Protein AF-A0A7J6GZP6-F1 (afdb_monomer_lite)

Radius of gyration: 26.41 Å; chains: 1; bounding box: 52×80×72 Å

Structure (mmCIF, N/CA/C/O backbone):
data_AF-A0A7J6GZP6-F1
#
_entry.id   AF-A0A7J6GZP6-F1
#
loop_
_atom_site.group_PDB
_atom_site.id
_atom_site.type_symbol
_atom_site.label_atom_id
_atom_site.label_alt_id
_atom_site.label_comp_id
_atom_site.label_asym_id
_atom_site.label_entity_id
_atom_site.label_seq_id
_atom_site.pdbx_PDB_ins_code
_atom_site.Cartn_x
_atom_site.Cartn_y
_atom_site.Cartn_z
_atom_site.occupancy
_atom_site.B_iso_or_equiv
_atom_site.auth_seq_id
_atom_site.auth_comp_id
_atom_site.auth_asym_id
_atom_site.auth_atom_id
_atom_site.pdbx_PDB_model_num
ATOM 1 N N . MET A 1 1 ? -30.268 19.477 44.919 1.00 34.97 1 MET A N 1
ATOM 2 C CA . MET A 1 1 ? -30.235 18.374 43.936 1.00 34.97 1 MET A CA 1
ATOM 3 C C . MET A 1 1 ? -28.908 18.451 43.197 1.00 34.97 1 MET A C 1
ATOM 5 O O . MET A 1 1 ? -28.666 19.443 42.525 1.00 34.97 1 MET A O 1
ATOM 9 N N . ARG A 1 2 ? -27.995 17.502 43.440 1.00 25.22 2 ARG A N 1
ATOM 10 C CA . ARG A 1 2 ? -26.663 17.440 42.814 1.00 25.22 2 ARG A CA 1
ATOM 11 C C . ARG A 1 2 ? -26.676 16.296 41.802 1.00 25.22 2 ARG A C 1
ATOM 13 O O . ARG A 1 2 ? -27.036 15.183 42.170 1.00 25.22 2 ARG A O 1
ATOM 20 N N . HIS A 1 3 ? -26.316 16.589 40.556 1.00 24.92 3 HIS A N 1
ATOM 21 C CA . HIS A 1 3 ? -26.133 15.587 39.508 1.00 24.92 3 HIS A CA 1
ATOM 22 C C . HIS A 1 3 ? -25.000 14.614 39.880 1.00 24.92 3 HIS A C 1
ATOM 24 O O . HIS A 1 3 ? -23.958 15.073 40.362 1.00 24.92 3 HIS A O 1
ATOM 30 N N . PRO A 1 4 ? -25.159 13.299 39.653 1.00 27.83 4 PRO A N 1
ATOM 31 C CA . PRO A 1 4 ? -24.068 12.355 39.816 1.00 27.83 4 PRO A CA 1
ATOM 32 C C . PRO A 1 4 ? -23.081 12.517 38.654 1.00 27.83 4 PRO A C 1
ATOM 34 O O . PRO A 1 4 ? -23.456 12.462 37.484 1.00 27.83 4 PRO A O 1
ATOM 37 N N . ARG A 1 5 ? -21.808 12.748 38.993 1.00 26.34 5 ARG A N 1
ATOM 38 C CA . ARG A 1 5 ? -20.691 12.674 38.048 1.00 26.34 5 ARG A CA 1
ATOM 39 C C . ARG A 1 5 ? -20.465 11.203 37.716 1.00 26.34 5 ARG A C 1
ATOM 41 O O . ARG A 1 5 ? -20.157 10.419 38.610 1.00 26.34 5 ARG A O 1
ATOM 48 N N . PHE A 1 6 ? -20.617 10.842 36.447 1.00 27.83 6 PHE A N 1
ATOM 49 C CA . PHE A 1 6 ? -20.123 9.571 35.937 1.00 27.83 6 PHE A CA 1
ATOM 50 C C . PHE A 1 6 ? -18.595 9.587 36.021 1.00 27.83 6 PHE A C 1
ATOM 52 O O . PHE A 1 6 ? -17.935 10.390 35.365 1.00 27.83 6 PHE A O 1
ATOM 59 N N . HIS A 1 7 ? -18.044 8.725 36.869 1.00 26.20 7 HIS A N 1
ATOM 60 C CA . HIS A 1 7 ? -16.641 8.348 36.804 1.00 26.20 7 HIS A CA 1
ATOM 61 C C . HIS A 1 7 ? -16.493 7.323 35.673 1.00 26.20 7 HIS A C 1
ATOM 63 O O . HIS A 1 7 ? -17.155 6.284 35.739 1.00 26.20 7 HIS A O 1
ATOM 69 N N . PRO A 1 8 ? -15.657 7.559 34.649 1.00 30.44 8 PRO A N 1
ATOM 70 C CA . PRO A 1 8 ? -15.225 6.468 33.795 1.00 30.44 8 PRO A CA 1
ATOM 71 C C . PRO A 1 8 ? -14.365 5.529 34.644 1.00 30.44 8 PRO A C 1
ATOM 73 O O . PRO A 1 8 ? -13.428 5.962 35.317 1.00 30.44 8 PRO A O 1
ATOM 76 N N . CYS A 1 9 ? -14.735 4.250 34.659 1.00 26.19 9 CYS A N 1
ATOM 77 C CA . CYS A 1 9 ? -13.945 3.192 35.268 1.00 26.19 9 CYS A CA 1
ATOM 78 C C . CYS A 1 9 ? -12.653 3.057 34.455 1.00 26.19 9 CYS A C 1
ATOM 80 O O . CYS A 1 9 ? -12.624 2.448 33.391 1.00 26.19 9 CYS A O 1
ATOM 82 N N . SER A 1 10 ? -11.606 3.722 34.931 1.00 31.62 10 SER A N 1
ATOM 83 C CA . SER A 1 10 ? -10.245 3.598 34.440 1.00 31.62 10 SER A CA 1
ATOM 84 C C . SER A 1 10 ? -9.672 2.269 34.928 1.00 31.62 10 SER A C 1
ATOM 86 O O . SER A 1 10 ? -9.214 2.169 36.068 1.00 31.62 10 SER A O 1
ATOM 88 N N . THR A 1 11 ? -9.683 1.248 34.080 1.00 31.70 11 THR A N 1
ATOM 89 C CA . THR A 1 11 ? -8.735 0.142 34.212 1.00 31.70 11 THR A CA 1
ATOM 90 C C . THR A 1 11 ? -7.406 0.590 33.617 1.00 31.70 11 THR A C 1
ATOM 92 O O . THR A 1 11 ? -7.346 1.025 32.471 1.00 31.70 11 THR A O 1
ATOM 95 N N . ALA A 1 12 ? -6.387 0.563 34.475 1.00 28.73 12 ALA A N 1
ATOM 96 C CA . ALA A 1 12 ? -4.975 0.850 34.256 1.00 28.73 12 ALA A CA 1
ATOM 97 C C . ALA A 1 12 ? -4.509 0.851 32.787 1.00 28.73 12 ALA A C 1
ATOM 99 O O . ALA A 1 12 ? -4.289 -0.201 32.197 1.00 28.73 12 ALA A O 1
ATOM 100 N N . ARG A 1 13 ? -4.268 2.050 32.244 1.00 35.16 13 ARG A N 1
ATOM 101 C CA . ARG A 1 13 ? -3.322 2.241 31.142 1.00 35.16 13 ARG A CA 1
ATOM 102 C C . ARG A 1 13 ? -1.918 2.106 31.727 1.00 35.16 13 ARG A C 1
ATOM 104 O O . ARG A 1 13 ? -1.385 3.054 32.305 1.00 35.16 13 ARG A O 1
ATOM 111 N N . SER A 1 14 ? -1.388 0.885 31.697 1.00 29.83 14 SER A N 1
ATOM 112 C CA . SER A 1 14 ? 0.045 0.625 31.831 1.00 29.83 14 SER A CA 1
ATOM 113 C C . SER A 1 14 ? 0.789 1.285 30.666 1.00 29.83 14 SER A C 1
ATOM 115 O O . SER A 1 14 ? 0.177 1.738 29.706 1.00 29.83 14 SER A O 1
ATOM 117 N N . GLN A 1 15 ? 2.110 1.380 30.767 1.00 31.94 15 GLN A N 1
ATOM 118 C CA . GLN A 1 15 ? 3.050 2.031 29.841 1.00 31.94 15 GLN A CA 1
ATOM 119 C C . GLN A 1 15 ? 3.040 1.536 28.363 1.00 31.94 15 GLN A C 1
ATOM 121 O O . GLN A 1 15 ? 3.993 1.805 27.639 1.00 31.94 15 GLN A O 1
ATOM 126 N N . ASP A 1 16 ? 1.977 0.874 27.898 1.00 33.84 16 ASP A N 1
ATOM 127 C CA . ASP A 1 16 ? 1.781 0.329 26.546 1.00 33.84 16 ASP A CA 1
ATOM 128 C C . ASP A 1 16 ? 1.220 1.342 25.520 1.00 33.84 16 ASP A C 1
ATOM 130 O O . ASP A 1 16 ? 1.340 1.117 24.318 1.00 33.84 16 ASP A O 1
ATOM 134 N N . ASP A 1 17 ? 0.706 2.504 25.954 1.00 41.03 17 ASP A N 1
ATOM 135 C CA . ASP A 1 17 ? 0.088 3.547 25.093 1.00 41.03 17 ASP A CA 1
ATOM 136 C C . ASP A 1 17 ? 1.059 4.186 24.052 1.00 41.03 17 ASP A C 1
ATOM 138 O O . ASP A 1 17 ? 0.651 5.035 23.256 1.00 41.03 17 ASP A O 1
ATOM 142 N N . GLN A 1 18 ? 2.356 3.837 24.041 1.00 42.53 18 GLN A N 1
ATOM 143 C CA . GLN A 1 18 ? 3.343 4.383 23.087 1.00 42.53 18 GLN A CA 1
ATOM 144 C C . GLN A 1 18 ? 3.519 3.560 21.798 1.00 42.53 18 GLN A C 1
ATOM 146 O O . GLN A 1 18 ? 4.022 4.107 20.814 1.00 42.53 18 GLN A O 1
ATOM 151 N N . HIS A 1 19 ? 3.073 2.300 21.764 1.00 45.81 19 HIS A N 1
ATOM 152 C CA . HIS A 1 19 ? 3.287 1.402 20.616 1.00 45.81 19 HIS A CA 1
ATOM 153 C C . HIS A 1 19 ? 2.126 1.392 19.602 1.00 45.81 19 HIS A C 1
ATOM 155 O O . HIS A 1 19 ? 2.262 0.841 18.514 1.00 45.81 19 HIS A O 1
ATOM 161 N N . GLU A 1 20 ? 1.009 2.070 19.882 1.00 54.50 20 GLU A N 1
ATOM 162 C CA . GLU A 1 20 ? -0.212 2.024 19.052 1.00 54.50 20 GLU A CA 1
ATOM 163 C C . GLU A 1 20 ? -0.180 2.887 17.769 1.00 54.50 20 GLU A C 1
ATOM 165 O O . GLU A 1 20 ? -1.219 3.190 17.188 1.00 54.50 20 GLU A O 1
ATOM 170 N N . ARG A 1 21 ? 0.994 3.318 17.291 1.00 80.56 21 ARG A N 1
ATOM 171 C CA . ARG A 1 21 ? 1.091 4.237 16.133 1.00 80.56 21 ARG A CA 1
ATOM 172 C C . ARG A 1 21 ? 1.843 3.681 14.938 1.00 80.56 21 ARG A C 1
ATOM 174 O O . ARG A 1 21 ? 1.775 4.275 13.865 1.00 80.56 21 ARG A O 1
ATOM 181 N N . CYS A 1 22 ? 2.522 2.553 15.102 1.00 91.75 22 CYS A N 1
ATOM 182 C CA . CYS A 1 22 ? 3.155 1.842 14.003 1.00 91.75 22 CYS A CA 1
ATOM 183 C C . CYS A 1 22 ? 2.180 0.795 13.459 1.00 91.75 22 CYS A C 1
ATOM 185 O O . CYS A 1 22 ? 1.683 -0.044 14.204 1.00 91.75 22 CYS A O 1
ATOM 187 N N . VAL A 1 23 ? 1.900 0.840 12.161 1.00 93.50 23 VAL A N 1
ATOM 188 C CA . VAL A 1 23 ? 0.956 -0.067 11.501 1.00 93.50 23 VAL A CA 1
ATOM 189 C C . VAL A 1 23 ? 1.713 -0.917 10.494 1.00 93.50 23 VAL A C 1
ATOM 191 O O . VAL A 1 23 ? 2.292 -0.383 9.546 1.00 93.50 23 VAL A O 1
ATOM 194 N N . ALA A 1 24 ? 1.702 -2.237 10.694 1.00 93.25 24 ALA A N 1
ATOM 195 C CA . ALA A 1 24 ? 2.263 -3.166 9.721 1.00 93.25 24 ALA A CA 1
ATOM 196 C C . ALA A 1 24 ? 1.542 -3.042 8.383 1.00 93.25 24 ALA A C 1
ATOM 198 O O . ALA A 1 24 ? 0.318 -3.121 8.306 1.00 93.25 24 ALA A O 1
ATOM 199 N N . LEU A 1 25 ? 2.317 -2.879 7.319 1.00 95.56 25 LEU A N 1
ATOM 200 C CA . LEU A 1 25 ? 1.812 -2.976 5.968 1.00 95.56 25 LEU A CA 1
ATOM 201 C C . LEU A 1 25 ? 1.527 -4.440 5.642 1.00 95.56 25 LEU A C 1
ATOM 203 O O . LEU A 1 25 ? 2.386 -5.304 5.839 1.00 95.56 25 LEU A O 1
ATOM 207 N N . ASN A 1 26 ? 0.384 -4.698 5.013 1.00 94.75 26 ASN A N 1
ATOM 208 C CA . ASN A 1 26 ? 0.068 -5.957 4.336 1.00 94.75 26 ASN A CA 1
ATOM 209 C C . ASN A 1 26 ? 0.867 -6.061 3.023 1.00 94.75 26 ASN A C 1
ATOM 211 O O . ASN A 1 26 ? 0.322 -6.213 1.928 1.00 94.75 26 ASN A O 1
ATOM 215 N N . HIS A 1 27 ? 2.189 -5.938 3.122 1.00 93.81 27 HIS A N 1
ATOM 216 C CA . HIS A 1 27 ? 3.108 -5.775 2.002 1.00 93.81 27 HIS A CA 1
ATOM 217 C C . HIS A 1 27 ? 3.088 -6.974 1.042 1.00 93.81 27 HIS A C 1
ATOM 219 O O . HIS A 1 27 ? 3.246 -6.778 -0.157 1.00 93.81 27 HIS A O 1
ATOM 225 N N . THR A 1 28 ? 2.790 -8.188 1.520 1.00 94.38 28 THR A N 1
ATOM 226 C CA . THR A 1 28 ? 2.589 -9.365 0.651 1.00 94.38 28 THR A CA 1
ATOM 227 C C . THR A 1 28 ? 1.334 -9.243 -0.224 1.00 94.38 28 THR A C 1
ATOM 229 O O . THR A 1 28 ? 1.389 -9.525 -1.424 1.00 94.38 28 THR A O 1
ATOM 232 N N . ALA A 1 29 ? 0.208 -8.791 0.341 1.00 93.81 29 ALA A N 1
ATOM 233 C CA . ALA A 1 29 ? -1.029 -8.586 -0.417 1.00 93.81 29 ALA A CA 1
ATOM 234 C C . ALA A 1 29 ? -0.869 -7.437 -1.423 1.00 93.81 29 ALA A C 1
ATOM 236 O O . ALA A 1 29 ? -1.211 -7.584 -2.598 1.00 93.81 29 ALA A O 1
ATOM 237 N N . LEU A 1 30 ? -0.266 -6.328 -0.981 1.00 96.06 30 LEU A N 1
ATOM 238 C CA . LEU A 1 30 ? 0.047 -5.182 -1.832 1.00 96.06 30 LEU A CA 1
ATOM 239 C C . LEU A 1 30 ? 0.983 -5.574 -2.987 1.00 96.06 30 LEU A C 1
ATOM 241 O O . LEU A 1 30 ? 0.697 -5.245 -4.136 1.00 96.06 30 LEU A O 1
ATOM 245 N N . PHE A 1 31 ? 2.058 -6.318 -2.707 1.00 97.25 31 PHE A N 1
ATOM 246 C CA . PHE A 1 31 ? 2.982 -6.821 -3.726 1.00 97.25 31 PHE A CA 1
ATOM 247 C C . PHE A 1 31 ? 2.271 -7.690 -4.757 1.00 97.25 31 PHE A C 1
ATOM 249 O O . PHE A 1 31 ? 2.396 -7.436 -5.951 1.00 97.25 31 PHE A O 1
ATOM 256 N N . THR A 1 32 ? 1.489 -8.673 -4.305 1.00 95.88 32 THR A N 1
ATOM 257 C CA . THR A 1 32 ? 0.767 -9.590 -5.198 1.00 95.88 32 THR A CA 1
ATOM 258 C C . THR A 1 32 ? -0.180 -8.821 -6.119 1.00 95.88 32 THR A C 1
ATOM 260 O O . THR A 1 32 ? -0.114 -8.977 -7.336 1.00 95.88 32 THR A O 1
ATOM 263 N N . SER A 1 33 ? -0.980 -7.906 -5.561 1.00 94.69 33 SER A N 1
ATOM 264 C CA . SER A 1 33 ? -1.924 -7.109 -6.349 1.00 94.69 33 SER A CA 1
ATOM 265 C C . SER A 1 33 ? -1.231 -6.199 -7.371 1.00 94.69 33 SER A C 1
ATOM 267 O O . SER A 1 33 ? -1.656 -6.118 -8.526 1.00 94.69 33 SER A O 1
ATOM 269 N N . LEU A 1 34 ? -0.137 -5.533 -6.982 1.00 96.38 34 LEU A N 1
ATOM 270 C CA . LEU A 1 34 ? 0.646 -4.705 -7.901 1.00 96.38 34 LEU A CA 1
ATOM 271 C C . LEU A 1 34 ? 1.308 -5.552 -8.994 1.00 96.38 34 LEU A C 1
ATOM 273 O O . LEU A 1 34 ? 1.269 -5.178 -10.163 1.00 96.38 34 LEU A O 1
ATOM 277 N N . VAL A 1 35 ? 1.870 -6.712 -8.657 1.00 96.62 35 VAL A N 1
ATOM 278 C CA . VAL A 1 35 ? 2.459 -7.620 -9.649 1.00 96.62 35 VAL A CA 1
ATOM 279 C C . VAL A 1 35 ? 1.414 -8.070 -10.670 1.00 96.62 35 VAL A C 1
ATOM 281 O O . VAL A 1 35 ? 1.703 -8.041 -11.867 1.00 96.62 35 VAL A O 1
ATOM 284 N N . ASP A 1 36 ? 0.196 -8.408 -10.250 1.00 93.56 36 ASP A N 1
ATOM 285 C CA . ASP A 1 36 ? -0.884 -8.809 -11.162 1.00 93.56 36 ASP A CA 1
ATOM 286 C C . ASP A 1 36 ? -1.300 -7.668 -12.109 1.00 93.56 36 ASP A C 1
ATOM 288 O O . ASP A 1 36 ? -1.449 -7.862 -13.326 1.00 93.56 36 ASP A O 1
ATOM 292 N N . LEU A 1 37 ? -1.417 -6.446 -11.575 1.00 92.38 37 LEU A N 1
ATOM 293 C CA . LEU A 1 37 ? -1.700 -5.244 -12.364 1.00 92.38 37 LEU A CA 1
ATOM 294 C C . LEU A 1 37 ? -0.611 -4.985 -13.412 1.00 92.38 37 LEU A C 1
ATOM 296 O O . LEU A 1 37 ? -0.910 -4.828 -14.599 1.00 92.38 37 LEU A O 1
ATOM 300 N N . TYR A 1 38 ? 0.656 -4.971 -12.995 1.00 93.81 38 TYR A N 1
ATOM 301 C CA . TYR A 1 38 ? 1.776 -4.652 -13.882 1.00 93.81 38 TYR A CA 1
ATOM 302 C C . TYR A 1 38 ? 2.075 -5.772 -14.871 1.00 93.81 38 TYR A C 1
ATOM 304 O O . TYR A 1 38 ? 2.449 -5.490 -16.008 1.00 93.81 38 TYR A O 1
ATOM 312 N N . THR A 1 39 ? 1.811 -7.029 -14.511 1.00 93.62 39 THR A N 1
ATOM 313 C CA . THR A 1 39 ? 1.849 -8.148 -15.460 1.00 93.62 39 THR A CA 1
ATOM 314 C C . THR A 1 39 ? 0.882 -7.889 -16.614 1.00 93.62 39 THR A C 1
ATOM 316 O O . THR A 1 39 ? 1.266 -7.989 -17.780 1.00 93.62 39 THR A O 1
ATOM 319 N N . SER A 1 40 ? -0.349 -7.470 -16.310 1.00 89.75 40 SER A N 1
ATOM 320 C CA . SER A 1 40 ? -1.370 -7.150 -17.318 1.00 89.75 40 SER A CA 1
ATOM 321 C C . SER A 1 40 ? -0.982 -5.951 -18.197 1.00 89.75 40 SER A C 1
ATOM 323 O O . SER A 1 40 ? -1.238 -5.942 -19.409 1.00 89.75 40 SER A O 1
ATOM 325 N N . LEU A 1 41 ? -0.321 -4.943 -17.619 1.00 88.88 41 LEU A N 1
ATOM 326 C CA . LEU A 1 41 ? 0.207 -3.805 -18.375 1.00 88.88 41 LEU A CA 1
ATOM 327 C C . LEU A 1 41 ? 1.373 -4.203 -19.289 1.00 88.88 41 LEU A C 1
ATOM 329 O O . LEU A 1 41 ? 1.376 -3.829 -20.461 1.00 88.88 41 LEU A O 1
ATOM 333 N N . PHE A 1 42 ? 2.315 -5.015 -18.811 1.00 90.31 42 PHE A N 1
ATOM 334 C CA . PHE A 1 42 ? 3.420 -5.510 -19.632 1.00 90.31 42 PHE A CA 1
ATOM 335 C C . PHE A 1 42 ? 2.948 -6.435 -20.755 1.00 90.31 42 PHE A C 1
ATOM 337 O O . PHE A 1 42 ? 3.474 -6.354 -21.863 1.00 90.31 42 PHE A O 1
ATOM 344 N N . ILE A 1 43 ? 1.908 -7.243 -20.528 1.00 88.88 43 ILE A N 1
ATOM 345 C CA . ILE A 1 43 ? 1.247 -8.003 -21.602 1.00 88.88 43 ILE A CA 1
ATOM 346 C C . ILE A 1 43 ? 0.670 -7.049 -22.658 1.00 88.88 43 ILE A C 1
ATOM 348 O O . ILE A 1 43 ? 0.776 -7.306 -23.857 1.00 88.88 43 ILE A O 1
ATOM 352 N N . SER A 1 44 ? 0.095 -5.921 -22.234 1.00 83.94 44 SER A N 1
ATOM 353 C CA . SER A 1 44 ? -0.448 -4.915 -23.157 1.00 83.94 44 SER A CA 1
ATOM 354 C C . SER A 1 44 ? 0.646 -4.211 -23.982 1.00 83.94 44 SER A C 1
ATOM 356 O O . SER A 1 44 ? 0.363 -3.748 -25.087 1.00 83.94 44 SER A O 1
ATOM 358 N N . ASP A 1 45 ? 1.892 -4.171 -23.492 1.00 82.19 45 ASP A N 1
ATOM 359 C CA . ASP A 1 45 ? 3.061 -3.577 -24.165 1.00 82.19 45 ASP A CA 1
ATOM 360 C C . ASP A 1 45 ? 4.095 -4.629 -24.631 1.00 82.19 45 ASP A C 1
ATOM 362 O O . ASP A 1 45 ? 5.304 -4.383 -24.691 1.00 82.19 45 ASP A O 1
ATOM 366 N N . LEU A 1 46 ? 3.616 -5.827 -24.995 1.00 77.25 46 LEU A N 1
ATOM 367 C CA . LEU A 1 46 ? 4.455 -7.005 -25.260 1.00 77.25 46 LEU A CA 1
ATOM 368 C C . LEU A 1 46 ? 5.554 -6.772 -26.313 1.00 77.25 46 LEU A C 1
ATOM 370 O O . LEU A 1 46 ? 6.600 -7.418 -26.274 1.00 77.25 46 LEU A O 1
ATOM 374 N N . ARG A 1 47 ? 5.332 -5.853 -27.264 1.00 78.38 47 ARG A N 1
ATOM 375 C CA . ARG A 1 47 ? 6.311 -5.524 -28.314 1.00 78.38 47 ARG A CA 1
ATOM 376 C C . ARG A 1 47 ? 7.626 -5.005 -27.734 1.00 78.38 47 ARG A C 1
ATOM 378 O O . ARG A 1 47 ? 8.677 -5.438 -28.190 1.00 78.38 47 ARG A O 1
ATOM 385 N N . HIS A 1 48 ? 7.565 -4.126 -26.736 1.00 75.44 48 HIS A N 1
ATOM 386 C CA . HIS A 1 48 ? 8.760 -3.593 -26.083 1.00 75.44 48 HIS A CA 1
ATOM 387 C C . HIS A 1 48 ? 9.350 -4.601 -25.090 1.00 75.44 48 HIS A C 1
ATOM 389 O O . HIS A 1 48 ? 10.567 -4.739 -24.995 1.00 75.44 48 HIS A O 1
ATOM 395 N N . VAL A 1 49 ? 8.489 -5.380 -24.428 1.00 78.12 49 VAL A N 1
ATOM 396 C CA . VAL A 1 49 ? 8.894 -6.431 -23.484 1.00 78.12 49 VAL A CA 1
ATOM 397 C C . VAL A 1 49 ? 9.756 -7.508 -24.146 1.00 78.12 49 VAL A C 1
ATOM 399 O O . VAL A 1 49 ? 10.752 -7.915 -23.557 1.00 78.12 49 VAL A O 1
ATOM 402 N N . ARG A 1 50 ? 9.437 -7.942 -25.375 1.00 80.44 50 ARG A N 1
ATOM 403 C CA . ARG A 1 50 ? 10.200 -8.992 -26.085 1.00 80.44 50 ARG A CA 1
ATOM 404 C C . ARG A 1 50 ? 11.698 -8.700 -26.172 1.00 80.44 50 ARG A C 1
ATOM 406 O O . ARG A 1 50 ? 12.499 -9.601 -25.955 1.00 80.44 50 ARG A O 1
ATOM 413 N N . PHE A 1 51 ? 12.075 -7.443 -26.392 1.00 80.69 51 PHE A N 1
ATOM 414 C CA . PHE A 1 51 ? 13.482 -7.046 -26.441 1.00 80.69 51 PHE A CA 1
ATOM 415 C C . PHE A 1 51 ? 14.212 -7.302 -25.113 1.00 80.69 51 PHE A C 1
ATOM 417 O O . PHE A 1 51 ? 15.354 -7.748 -25.102 1.00 80.69 51 PHE A O 1
ATOM 424 N N . LEU A 1 52 ? 13.544 -7.080 -23.977 1.00 82.06 52 LEU A N 1
ATOM 425 C CA . LEU A 1 52 ? 14.126 -7.364 -22.662 1.00 82.06 52 LEU A CA 1
ATOM 426 C C . LEU A 1 52 ? 14.314 -8.867 -22.444 1.00 82.06 52 LEU A C 1
ATOM 428 O O . LEU A 1 52 ? 15.326 -9.280 -21.886 1.00 82.06 52 LEU A O 1
ATOM 432 N N . THR A 1 53 ? 13.379 -9.684 -22.932 1.00 79.31 53 THR A N 1
ATOM 433 C CA . THR A 1 53 ? 13.448 -11.150 -22.804 1.00 79.31 53 THR A CA 1
ATOM 434 C C . THR A 1 53 ? 14.562 -11.792 -23.634 1.00 79.31 53 THR A C 1
ATOM 436 O O . THR A 1 53 ? 14.942 -12.924 -23.364 1.00 79.31 53 THR A O 1
ATOM 439 N N . GLU A 1 54 ? 15.095 -11.082 -24.633 1.00 81.06 54 GLU A N 1
ATOM 440 C CA . GLU A 1 54 ? 16.253 -11.524 -25.422 1.00 81.06 54 GLU A CA 1
ATOM 441 C C . GLU A 1 54 ? 17.587 -11.219 -24.720 1.00 81.06 54 GLU A C 1
ATOM 443 O O . GLU A 1 54 ? 18.583 -11.896 -24.963 1.00 81.06 54 GLU A O 1
ATOM 448 N N . ILE A 1 55 ? 17.610 -10.203 -23.851 1.00 84.62 55 ILE A N 1
ATOM 449 C CA . ILE A 1 55 ? 18.814 -9.740 -23.143 1.00 84.62 55 ILE A CA 1
ATOM 450 C C . ILE A 1 55 ? 18.952 -10.422 -21.782 1.00 84.62 55 ILE A C 1
ATOM 452 O O . ILE A 1 55 ? 20.061 -10.756 -21.367 1.00 84.62 55 ILE A O 1
ATOM 456 N N . PHE A 1 56 ? 17.836 -10.615 -21.080 1.00 86.19 56 PHE A N 1
ATOM 457 C CA . PHE A 1 56 ? 17.811 -11.164 -19.729 1.00 86.19 56 PHE A CA 1
ATOM 458 C C . PHE A 1 56 ? 17.281 -12.592 -19.725 1.00 86.19 56 PHE A C 1
ATOM 460 O O . PHE A 1 56 ? 16.287 -12.911 -20.378 1.00 86.19 56 PHE A O 1
ATOM 467 N N . THR A 1 57 ? 17.937 -13.455 -18.948 1.00 83.00 57 THR A N 1
ATOM 468 C CA . THR A 1 57 ? 17.531 -14.858 -18.830 1.00 83.00 57 THR A CA 1
ATOM 469 C C . THR A 1 57 ? 16.335 -14.955 -17.897 1.00 83.00 57 THR A C 1
ATOM 471 O O . THR A 1 57 ? 16.446 -14.676 -16.707 1.00 83.00 57 THR A O 1
ATOM 474 N N . ILE A 1 58 ? 15.190 -15.371 -18.429 1.00 85.12 58 ILE A N 1
ATOM 475 C CA . ILE A 1 58 ? 13.989 -15.606 -17.625 1.00 85.12 58 ILE A CA 1
ATOM 476 C C . ILE A 1 58 ? 14.025 -17.046 -17.106 1.00 85.12 58 ILE A C 1
ATOM 478 O O . ILE A 1 58 ? 14.324 -17.954 -17.888 1.00 85.12 58 ILE A O 1
ATOM 482 N N . PRO A 1 59 ? 13.716 -17.283 -15.816 1.00 85.69 59 PRO A N 1
ATOM 483 C CA . PRO A 1 59 ? 13.625 -18.632 -15.280 1.00 85.69 59 PRO A CA 1
ATOM 484 C C . PRO A 1 59 ? 12.680 -19.512 -16.112 1.00 85.69 59 PRO A C 1
ATOM 486 O O . PRO A 1 59 ? 11.609 -19.038 -16.516 1.00 85.69 59 PRO A O 1
ATOM 489 N N . PRO A 1 60 ? 13.040 -20.787 -16.357 1.00 75.50 60 PRO A N 1
ATOM 490 C CA . PRO A 1 60 ? 12.157 -21.715 -17.052 1.00 75.50 60 PRO A CA 1
ATOM 491 C C . PRO A 1 60 ? 10.803 -21.790 -16.327 1.00 75.50 60 PRO A C 1
ATOM 493 O O . PRO A 1 60 ? 10.722 -21.599 -15.114 1.00 75.50 60 PRO A O 1
ATOM 496 N N . ASP A 1 61 ? 9.731 -21.990 -17.092 1.00 82.00 61 ASP A N 1
ATOM 497 C CA . ASP A 1 61 ? 8.343 -22.087 -16.607 1.00 82.00 61 ASP A CA 1
ATOM 498 C C . ASP A 1 61 ? 7.737 -20.805 -16.003 1.00 82.00 61 ASP A C 1
ATOM 500 O O . ASP A 1 61 ? 6.618 -20.822 -15.487 1.00 82.00 61 ASP A O 1
ATOM 504 N N . THR A 1 62 ? 8.417 -19.659 -16.114 1.00 85.75 62 THR A N 1
ATOM 505 C CA . THR A 1 62 ? 7.880 -18.366 -15.665 1.00 85.75 62 THR A CA 1
ATOM 506 C C . THR A 1 62 ? 7.424 -17.508 -16.843 1.00 85.75 62 THR A C 1
ATOM 508 O O . THR A 1 62 ? 8.151 -17.311 -17.814 1.00 85.75 62 THR A O 1
ATOM 511 N N . ASN A 1 63 ? 6.218 -16.937 -16.749 1.00 89.62 63 ASN A N 1
ATOM 512 C CA . ASN A 1 63 ? 5.749 -15.950 -17.721 1.00 89.62 63 ASN A CA 1
ATOM 513 C C . ASN A 1 63 ? 6.695 -14.722 -17.724 1.00 89.62 63 ASN A C 1
ATOM 515 O O . ASN A 1 63 ? 6.907 -14.128 -16.663 1.00 89.62 63 ASN A O 1
ATOM 519 N N . PRO A 1 64 ? 7.223 -14.291 -18.886 1.00 90.88 64 PRO A N 1
ATOM 520 C CA . PRO A 1 64 ? 8.123 -13.143 -18.970 1.00 90.88 64 PRO A CA 1
ATOM 521 C C . PRO A 1 64 ? 7.575 -11.854 -18.356 1.00 90.88 64 PRO A C 1
ATOM 523 O O . PRO A 1 64 ? 8.261 -11.199 -17.579 1.00 90.88 64 PRO A O 1
ATOM 526 N N . CYS A 1 65 ? 6.325 -11.499 -18.657 1.00 92.69 65 CYS A N 1
ATOM 527 C CA . CYS A 1 65 ? 5.691 -10.287 -18.138 1.00 92.69 65 CYS A CA 1
ATOM 528 C C . CYS A 1 65 ? 5.536 -10.345 -16.616 1.00 92.69 65 CYS A C 1
ATOM 530 O O . CYS A 1 65 ? 5.730 -9.333 -15.949 1.00 92.69 65 CYS A O 1
ATOM 532 N N . LEU A 1 66 ? 5.244 -11.531 -16.073 1.00 94.25 66 LEU A N 1
ATOM 533 C CA . LEU A 1 66 ? 5.177 -11.754 -14.630 1.00 94.25 66 LEU A CA 1
ATOM 534 C C . LEU A 1 66 ? 6.550 -11.582 -13.973 1.00 94.25 66 LEU A C 1
ATOM 536 O O . LEU A 1 66 ? 6.658 -10.963 -12.918 1.00 94.25 66 LEU A O 1
ATOM 540 N N . HIS A 1 67 ? 7.608 -12.102 -14.599 1.00 93.88 67 HIS A N 1
ATOM 541 C CA . HIS A 1 67 ? 8.971 -11.947 -14.098 1.00 93.88 67 HIS A CA 1
ATOM 542 C C . HIS A 1 67 ? 9.409 -10.473 -14.073 1.00 93.88 67 HIS A C 1
ATOM 544 O O . HIS A 1 67 ? 9.919 -10.006 -13.055 1.00 93.88 67 HIS A O 1
ATOM 550 N N . LEU A 1 68 ? 9.135 -9.723 -15.147 1.00 94.06 68 LEU A N 1
ATOM 551 C CA . LEU A 1 68 ? 9.409 -8.283 -15.209 1.00 94.06 68 LEU A CA 1
ATOM 552 C C . LEU A 1 68 ? 8.600 -7.494 -14.171 1.00 94.06 68 LEU A C 1
ATOM 554 O O . LEU A 1 68 ? 9.149 -6.609 -13.521 1.00 94.06 68 LEU A O 1
ATOM 558 N N . ALA A 1 69 ? 7.317 -7.826 -13.984 1.00 95.44 69 ALA A N 1
ATOM 559 C CA . ALA A 1 69 ? 6.472 -7.204 -12.965 1.00 95.44 69 ALA A CA 1
ATOM 560 C C . ALA A 1 69 ? 7.018 -7.435 -11.556 1.00 95.44 69 ALA A C 1
ATOM 562 O O . ALA A 1 69 ? 7.133 -6.482 -10.791 1.00 95.44 69 ALA A O 1
ATOM 563 N N . ARG A 1 70 ? 7.430 -8.665 -11.230 1.00 96.00 70 ARG A N 1
ATOM 564 C CA . ARG A 1 70 ? 8.067 -8.974 -9.941 1.00 96.00 70 ARG A CA 1
ATOM 565 C C . ARG A 1 70 ? 9.326 -8.141 -9.726 1.00 96.00 70 ARG A C 1
ATOM 567 O O . ARG A 1 70 ? 9.436 -7.513 -8.683 1.00 96.00 70 ARG A O 1
ATOM 574 N N . ALA A 1 71 ? 10.213 -8.070 -10.722 1.00 95.31 71 ALA A N 1
ATOM 575 C CA . ALA A 1 71 ? 11.435 -7.272 -10.628 1.00 95.31 71 ALA A CA 1
ATOM 576 C C . ALA A 1 71 ? 11.152 -5.777 -10.412 1.00 95.31 71 ALA A C 1
ATOM 578 O O . ALA A 1 71 ? 11.700 -5.152 -9.504 1.00 95.31 71 ALA A O 1
ATOM 579 N N . TYR A 1 72 ? 10.243 -5.219 -11.215 1.00 96.94 72 TYR A N 1
ATOM 580 C CA . TYR A 1 72 ? 9.871 -3.809 -11.150 1.00 96.94 72 TYR A CA 1
ATOM 581 C C . TYR A 1 72 ? 9.236 -3.427 -9.805 1.00 96.94 72 TYR A C 1
ATOM 583 O O . TYR A 1 72 ? 9.638 -2.445 -9.182 1.00 96.94 72 TYR A O 1
ATOM 591 N N . ILE A 1 73 ? 8.284 -4.231 -9.322 1.00 98.00 73 ILE A N 1
ATOM 592 C CA . ILE A 1 73 ? 7.597 -3.982 -8.051 1.00 98.00 73 ILE A CA 1
ATOM 593 C C . ILE A 1 73 ? 8.516 -4.255 -6.851 1.00 98.00 73 ILE A C 1
ATOM 595 O O . ILE A 1 73 ? 8.463 -3.510 -5.876 1.00 98.00 73 ILE A O 1
ATOM 599 N N . SER A 1 74 ? 9.413 -5.245 -6.915 1.00 97.12 74 SER A N 1
ATOM 600 C CA . SER A 1 74 ? 10.428 -5.471 -5.875 1.00 97.12 74 SER A CA 1
ATOM 601 C C . SER A 1 74 ? 11.350 -4.265 -5.693 1.00 97.12 74 SER A C 1
ATOM 603 O O . SER A 1 74 ? 11.589 -3.853 -4.557 1.00 97.12 74 SER A O 1
ATOM 605 N N . ALA A 1 75 ? 11.816 -3.657 -6.789 1.00 96.44 75 ALA A N 1
ATOM 606 C CA . ALA A 1 75 ? 12.591 -2.418 -6.720 1.00 96.44 75 ALA A CA 1
ATOM 607 C C . ALA A 1 75 ? 11.783 -1.255 -6.134 1.00 96.44 75 ALA A C 1
ATOM 609 O O . ALA A 1 75 ? 12.281 -0.529 -5.275 1.00 96.44 75 ALA A O 1
ATOM 610 N N . TRP A 1 76 ? 10.510 -1.123 -6.516 1.00 97.31 76 TRP A N 1
ATOM 611 C CA . TRP A 1 76 ? 9.642 -0.109 -5.924 1.00 97.31 76 TRP A CA 1
ATOM 612 C C . TRP A 1 76 ? 9.459 -0.299 -4.411 1.00 97.31 76 TRP A C 1
ATOM 614 O O . TRP A 1 76 ? 9.484 0.681 -3.673 1.00 97.31 76 TRP A O 1
ATOM 624 N N . PHE A 1 77 ? 9.327 -1.537 -3.924 1.00 96.38 77 PHE A N 1
ATOM 625 C CA . PHE A 1 77 ? 9.234 -1.831 -2.488 1.00 96.38 77 PHE A CA 1
ATOM 626 C C . PHE A 1 77 ? 10.518 -1.496 -1.722 1.00 96.38 77 PHE A C 1
ATOM 628 O O . PHE A 1 77 ? 10.443 -0.984 -0.603 1.00 96.38 77 PHE A O 1
ATOM 635 N N . HIS A 1 78 ? 11.680 -1.750 -2.329 1.00 94.38 78 HIS A N 1
ATOM 636 C CA . HIS A 1 78 ? 12.966 -1.305 -1.794 1.00 94.38 78 HIS A CA 1
ATOM 637 C C . HIS A 1 78 ? 12.978 0.218 -1.602 1.00 94.38 78 HIS A C 1
ATOM 639 O O . HIS A 1 78 ? 13.263 0.720 -0.514 1.00 94.38 78 HIS A O 1
ATOM 645 N N . ASP A 1 79 ? 12.568 0.963 -2.625 1.00 94.81 79 ASP A N 1
ATOM 646 C CA . ASP A 1 79 ? 12.560 2.425 -2.572 1.00 94.81 79 ASP A CA 1
ATOM 647 C C . ASP A 1 79 ? 11.448 2.991 -1.685 1.00 94.81 79 ASP A C 1
ATOM 649 O O . ASP A 1 79 ? 11.626 4.032 -1.050 1.00 94.81 79 ASP A O 1
ATOM 653 N N . LEU A 1 80 ? 10.321 2.286 -1.568 1.00 95.06 80 LEU A N 1
ATOM 654 C CA . LEU A 1 80 ? 9.260 2.599 -0.618 1.00 95.06 80 LEU A CA 1
ATOM 655 C C . LEU A 1 80 ? 9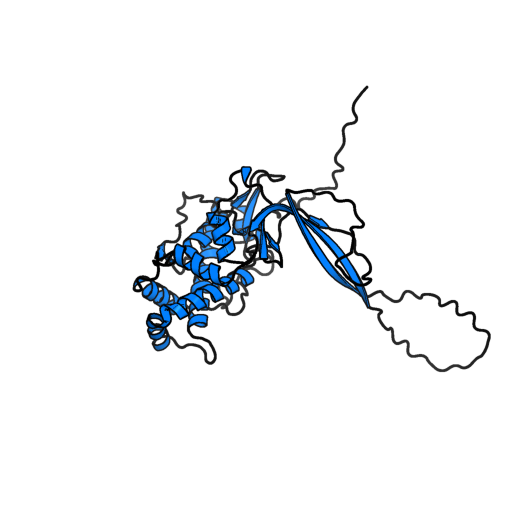.778 2.552 0.821 1.00 95.06 80 LEU A C 1
ATOM 657 O O . LEU A 1 80 ? 9.524 3.490 1.577 1.00 95.06 80 LEU A O 1
ATOM 661 N N . TYR A 1 81 ? 10.533 1.512 1.191 1.00 94.00 81 TYR A N 1
ATOM 662 C CA . TYR A 1 81 ? 11.157 1.428 2.513 1.00 94.00 81 TYR A CA 1
ATOM 663 C C . TYR A 1 81 ? 12.053 2.641 2.783 1.00 94.00 81 TYR A C 1
ATOM 665 O O . TYR A 1 81 ? 11.881 3.312 3.803 1.00 94.00 81 TYR A O 1
ATOM 673 N N . SER A 1 82 ? 12.941 2.985 1.845 1.00 91.81 82 SER A N 1
ATOM 674 C CA . SER A 1 82 ? 13.818 4.156 1.967 1.00 91.81 82 SER A CA 1
ATOM 675 C C . SER A 1 82 ? 13.020 5.457 2.125 1.00 91.81 82 SER A C 1
ATOM 677 O O . SER A 1 82 ? 13.332 6.283 2.986 1.00 91.81 82 SER A O 1
ATOM 679 N N . CYS A 1 83 ? 11.947 5.641 1.350 1.00 92.12 83 CYS A N 1
ATOM 680 C CA . CYS A 1 83 ? 11.094 6.827 1.435 1.00 92.12 83 CYS A CA 1
ATOM 681 C C . CYS A 1 83 ? 10.318 6.926 2.757 1.00 92.12 83 CYS A C 1
ATOM 683 O O . CYS A 1 83 ? 10.236 8.022 3.324 1.00 92.12 83 CYS A O 1
ATOM 685 N N . ILE A 1 84 ? 9.765 5.816 3.260 1.00 92.75 84 ILE A N 1
ATOM 686 C CA . ILE A 1 84 ? 9.064 5.794 4.550 1.00 92.75 84 ILE A CA 1
ATOM 687 C C . ILE A 1 84 ? 10.051 6.060 5.681 1.00 92.75 84 ILE A C 1
ATOM 689 O O . ILE A 1 84 ? 9.765 6.902 6.530 1.00 92.75 84 ILE A O 1
ATOM 693 N N . ARG A 1 85 ? 11.219 5.407 5.667 1.00 91.00 85 ARG A N 1
ATOM 694 C CA . ARG A 1 85 ? 12.289 5.608 6.652 1.00 91.00 85 ARG A CA 1
ATOM 695 C C . ARG A 1 85 ? 12.648 7.085 6.789 1.00 91.00 85 ARG A C 1
ATOM 697 O O . ARG A 1 85 ? 12.668 7.620 7.895 1.00 91.00 85 ARG A O 1
ATOM 704 N N . GLU A 1 86 ? 12.904 7.755 5.670 1.00 89.88 86 GLU A N 1
ATOM 705 C CA . GLU A 1 86 ? 13.260 9.177 5.662 1.00 89.88 86 GLU A CA 1
ATOM 706 C C . GLU A 1 86 ? 12.108 10.065 6.163 1.00 89.88 86 GLU A C 1
ATOM 708 O O . GLU A 1 86 ? 12.339 11.015 6.911 1.00 89.88 86 GLU A O 1
ATOM 713 N N . ALA A 1 87 ? 10.858 9.746 5.810 1.00 90.19 87 ALA A N 1
ATOM 714 C CA . ALA A 1 87 ? 9.695 10.474 6.317 1.00 90.19 87 ALA A CA 1
ATOM 715 C C . ALA A 1 87 ? 9.493 10.260 7.830 1.00 90.19 87 ALA A C 1
ATOM 717 O O . ALA A 1 87 ? 9.221 11.215 8.558 1.00 90.19 87 ALA A O 1
ATOM 718 N N . ALA A 1 88 ? 9.672 9.029 8.315 1.00 90.19 88 ALA A N 1
ATOM 719 C CA . ALA A 1 88 ? 9.589 8.675 9.728 1.00 90.19 88 ALA A CA 1
ATOM 720 C C . ALA A 1 88 ? 10.685 9.367 10.546 1.00 90.19 88 ALA A C 1
ATOM 722 O O . ALA A 1 88 ? 10.387 9.901 11.610 1.00 90.19 88 ALA A O 1
ATOM 723 N N . ARG A 1 89 ? 11.918 9.466 10.024 1.00 89.69 89 ARG A N 1
ATOM 724 C CA . ARG A 1 89 ? 13.013 10.199 10.684 1.00 89.69 89 ARG A CA 1
ATOM 725 C C . ARG A 1 89 ? 12.624 11.638 11.029 1.00 89.69 89 ARG A C 1
ATOM 727 O O . ARG A 1 89 ? 12.993 12.133 12.090 1.00 89.69 89 ARG A O 1
ATOM 734 N N . ASN A 1 90 ? 11.872 12.292 10.146 1.00 86.00 90 ASN A N 1
ATOM 735 C CA . ASN A 1 90 ? 11.479 13.689 10.312 1.00 86.00 90 ASN A CA 1
ATOM 736 C C . ASN A 1 90 ? 10.181 13.856 11.120 1.00 86.00 90 ASN A C 1
ATOM 738 O O . ASN A 1 90 ? 10.065 14.793 11.907 1.00 86.00 90 ASN A O 1
ATOM 742 N N . LEU A 1 91 ? 9.195 12.976 10.912 1.00 87.75 91 LEU A N 1
ATOM 743 C CA . LEU A 1 91 ? 7.842 13.123 11.464 1.00 87.75 91 LEU A CA 1
ATOM 744 C C . LEU A 1 91 ? 7.619 12.353 12.771 1.00 87.75 91 LEU A C 1
ATOM 746 O O . LEU A 1 91 ? 6.774 12.749 13.572 1.00 87.75 91 LEU A O 1
ATOM 750 N N . TYR A 1 92 ? 8.340 11.252 12.984 1.00 87.12 92 TYR A N 1
ATOM 751 C CA . TYR A 1 92 ? 8.165 10.378 14.142 1.00 87.12 92 TYR A CA 1
ATOM 752 C C . TYR A 1 92 ? 9.480 9.659 14.525 1.00 87.12 92 TYR A C 1
ATOM 754 O O . TYR A 1 92 ? 9.653 8.468 14.248 1.00 87.12 92 TYR A O 1
ATOM 762 N N . PRO A 1 93 ? 10.427 10.374 15.170 1.00 86.62 93 PRO A N 1
ATOM 763 C CA . PRO A 1 93 ? 11.777 9.865 15.424 1.00 86.62 93 PRO A CA 1
ATOM 764 C C . PRO A 1 93 ? 11.855 8.572 16.247 1.00 86.62 93 PRO A C 1
ATOM 766 O O . PRO A 1 93 ? 12.808 7.819 16.077 1.00 86.62 93 PRO A O 1
ATOM 769 N N . SER A 1 94 ? 10.880 8.289 17.118 1.00 86.88 94 SER A N 1
ATOM 770 C CA . SER A 1 94 ? 10.853 7.038 17.890 1.00 86.88 94 SER A CA 1
ATOM 771 C C . SER A 1 94 ? 10.670 5.819 16.985 1.00 86.88 94 SER A C 1
ATOM 773 O O . SER A 1 94 ? 11.547 4.965 16.960 1.00 86.88 94 SER A O 1
ATOM 775 N N . ALA A 1 95 ? 9.638 5.789 16.129 1.00 86.44 95 ALA A N 1
ATOM 776 C CA . ALA A 1 95 ? 9.473 4.670 15.189 1.00 86.44 95 ALA A CA 1
ATOM 777 C C . ALA A 1 95 ? 10.649 4.541 14.214 1.00 86.44 95 ALA A C 1
ATOM 779 O O . ALA A 1 95 ? 10.953 3.436 13.775 1.00 86.44 95 ALA A O 1
ATOM 780 N N . TYR A 1 96 ? 11.315 5.650 13.867 1.00 89.00 96 TYR A N 1
ATOM 781 C CA . TYR A 1 96 ? 12.553 5.595 13.089 1.00 89.00 96 TYR A CA 1
ATOM 782 C C . TYR A 1 96 ? 13.642 4.778 13.802 1.00 89.00 96 TYR A C 1
ATOM 784 O O . TYR A 1 96 ? 14.231 3.890 13.191 1.00 89.00 96 TYR A O 1
ATOM 792 N N . LEU A 1 97 ? 13.886 5.045 15.087 1.00 88.06 97 LEU A N 1
ATOM 793 C CA . LEU A 1 97 ? 14.885 4.315 15.873 1.00 88.06 97 LEU A CA 1
ATOM 794 C C . LEU A 1 97 ? 14.500 2.844 16.074 1.00 88.06 97 LEU A C 1
ATOM 796 O O . LEU A 1 97 ? 15.367 1.973 16.002 1.00 88.06 97 LEU A O 1
ATOM 800 N N . ASP A 1 98 ? 13.211 2.578 16.274 1.00 86.94 98 ASP A N 1
ATOM 801 C CA . ASP A 1 98 ? 12.725 1.244 16.624 1.00 86.94 98 ASP A CA 1
ATOM 802 C C . ASP A 1 98 ? 12.613 0.318 15.399 1.00 86.94 98 ASP A C 1
ATOM 804 O O . ASP A 1 98 ? 12.964 -0.857 15.482 1.00 86.94 98 ASP A O 1
ATOM 808 N N . HIS A 1 99 ? 12.177 0.839 14.244 1.00 87.75 99 HIS A N 1
ATOM 809 C CA . HIS A 1 99 ? 11.822 0.021 13.072 1.00 87.75 99 HIS A CA 1
ATOM 810 C C . HIS A 1 99 ? 12.690 0.254 11.825 1.00 87.75 99 HIS A C 1
ATOM 812 O O . HIS A 1 99 ? 12.602 -0.527 10.878 1.00 87.75 99 HIS A O 1
ATOM 818 N N . TYR A 1 100 ? 13.521 1.303 11.787 1.00 88.12 100 TYR A N 1
ATOM 819 C CA . TYR A 1 100 ? 14.246 1.721 10.578 1.00 88.12 100 TYR A CA 1
ATOM 820 C C . TYR A 1 100 ? 15.765 1.823 10.775 1.00 88.12 100 TYR A C 1
ATOM 822 O O . TYR A 1 100 ? 16.399 2.830 10.446 1.00 88.12 100 TYR A O 1
ATOM 830 N N . GLN A 1 101 ? 16.364 0.747 11.282 1.00 82.44 101 GLN A N 1
ATOM 831 C CA . GLN A 1 101 ? 17.790 0.699 11.621 1.00 82.44 101 GLN A CA 1
ATOM 832 C C . GLN A 1 101 ? 18.709 0.637 10.391 1.00 82.44 101 GLN A C 1
ATOM 834 O O . GLN A 1 101 ? 19.813 1.181 10.416 1.00 82.44 101 GLN A O 1
ATOM 839 N N . THR A 1 102 ? 18.254 0.017 9.298 1.00 84.19 102 THR A N 1
ATOM 840 C CA . THR A 1 102 ? 19.058 -0.131 8.077 1.00 84.19 102 THR A CA 1
ATOM 841 C C . THR A 1 102 ? 18.914 1.094 7.181 1.00 84.19 102 THR A C 1
ATOM 843 O O . THR A 1 102 ? 17.806 1.453 6.772 1.00 84.19 102 THR A O 1
ATOM 846 N N . GLU A 1 103 ? 20.045 1.720 6.855 1.00 85.38 103 GLU A N 1
ATOM 847 C CA . GLU A 1 103 ? 20.138 2.798 5.875 1.00 85.38 103 GLU A CA 1
ATOM 848 C C . GLU A 1 103 ? 20.286 2.232 4.462 1.00 85.38 103 GLU A C 1
ATOM 850 O O . GLU A 1 103 ? 21.186 1.441 4.190 1.00 85.38 103 GLU A O 1
ATOM 855 N N . LEU A 1 104 ? 19.402 2.662 3.563 1.00 85.62 104 LEU A N 1
ATOM 856 C CA . LEU A 1 104 ? 19.398 2.262 2.163 1.00 85.62 104 LEU A CA 1
ATOM 857 C C . LEU A 1 104 ? 19.361 3.494 1.268 1.00 85.62 104 LEU A C 1
ATOM 859 O O . LEU A 1 104 ? 18.658 4.469 1.546 1.00 85.62 104 LEU A O 1
ATOM 863 N N . GLY A 1 105 ? 20.093 3.416 0.160 1.00 87.88 105 GLY A N 1
ATOM 864 C CA . GLY A 1 105 ? 19.908 4.334 -0.954 1.00 87.88 105 GLY A CA 1
ATOM 865 C C . GLY A 1 105 ? 18.595 4.063 -1.689 1.00 87.88 105 GLY A C 1
ATOM 866 O O . GLY A 1 105 ? 17.910 3.073 -1.439 1.00 87.88 105 GLY A O 1
ATOM 867 N N . LEU A 1 106 ? 18.256 4.945 -2.626 1.00 91.06 106 LEU A N 1
ATOM 868 C CA . LEU A 1 106 ? 17.256 4.624 -3.640 1.00 91.06 106 LEU A CA 1
ATOM 869 C C . LEU A 1 106 ? 17.924 3.816 -4.754 1.00 91.06 106 LEU A C 1
ATOM 871 O O . LEU A 1 106 ? 19.008 4.172 -5.220 1.00 91.06 106 LEU A O 1
ATOM 875 N N . LEU A 1 107 ? 17.261 2.750 -5.177 1.00 92.00 107 LEU A N 1
ATOM 876 C CA . LEU A 1 107 ? 17.606 1.938 -6.331 1.00 92.00 107 LEU A CA 1
ATOM 877 C C . LEU A 1 107 ? 17.258 2.693 -7.617 1.00 92.00 107 LEU A C 1
ATOM 879 O O . LEU A 1 107 ? 18.094 2.816 -8.513 1.00 92.00 107 LEU A O 1
ATOM 883 N N . SER A 1 108 ? 16.052 3.258 -7.679 1.00 93.19 108 SER A N 1
ATOM 884 C CA . SER A 1 108 ? 15.606 4.155 -8.739 1.00 93.19 108 SER A CA 1
ATOM 885 C C . SER A 1 108 ? 15.019 5.440 -8.158 1.00 93.19 108 SER A C 1
ATOM 887 O O . SER A 1 108 ? 14.361 5.461 -7.122 1.00 93.19 108 SER A O 1
ATOM 889 N N . PHE A 1 109 ? 15.218 6.549 -8.867 1.00 92.56 109 PHE A N 1
ATOM 890 C CA . PHE A 1 109 ? 14.563 7.819 -8.548 1.00 92.56 109 PHE A CA 1
ATOM 891 C C . PHE A 1 109 ? 13.264 8.019 -9.322 1.00 92.56 109 PHE A C 1
ATOM 893 O O . PHE A 1 109 ? 12.593 9.026 -9.117 1.00 92.56 109 PHE A O 1
ATOM 900 N N . GLU A 1 110 ? 12.924 7.107 -10.227 1.00 93.75 110 GLU A N 1
ATOM 901 C CA . GLU A 1 110 ? 11.859 7.287 -11.205 1.00 93.75 110 GLU A CA 1
ATOM 902 C C . GLU A 1 110 ? 11.016 6.022 -11.330 1.00 93.75 110 GLU A C 1
ATOM 904 O O . GLU A 1 110 ? 11.541 4.913 -11.448 1.00 93.75 110 GLU A O 1
ATOM 909 N N . TYR A 1 111 ? 9.704 6.219 -11.344 1.00 95.88 111 TYR A N 1
ATOM 910 C CA . TYR A 1 111 ? 8.693 5.185 -11.535 1.00 95.88 111 TYR A CA 1
ATOM 911 C C . TYR A 1 111 ? 7.556 5.761 -12.375 1.00 95.88 111 TYR A C 1
ATOM 913 O O . TYR A 1 111 ? 7.554 6.956 -12.680 1.00 95.88 111 TYR A O 1
ATOM 921 N N . ASP A 1 112 ? 6.598 4.935 -12.783 1.00 94.44 112 ASP A N 1
ATOM 922 C CA . ASP A 1 112 ? 5.404 5.489 -13.407 1.00 94.44 112 ASP A CA 1
ATOM 923 C C . ASP A 1 112 ? 4.566 6.323 -12.422 1.00 94.44 112 ASP A C 1
ATOM 925 O O . ASP A 1 112 ? 4.667 6.158 -11.202 1.00 94.44 112 ASP A O 1
ATOM 929 N N . ASP A 1 113 ? 3.746 7.230 -12.957 1.00 92.38 113 ASP A N 1
ATOM 930 C CA . ASP A 1 113 ? 2.965 8.200 -12.177 1.00 92.38 113 ASP A CA 1
ATOM 931 C C . ASP A 1 113 ? 2.138 7.550 -11.058 1.00 92.38 113 ASP A C 1
ATOM 933 O O . ASP A 1 113 ? 2.023 8.121 -9.970 1.00 92.38 113 ASP A O 1
ATOM 937 N N . PHE A 1 114 ? 1.597 6.348 -11.282 1.00 94.44 114 PHE A N 1
ATOM 938 C CA . PHE A 1 114 ? 0.800 5.668 -10.268 1.00 94.44 114 PHE A CA 1
ATOM 939 C C . PHE A 1 114 ? 1.664 5.183 -9.099 1.00 94.44 114 PHE A C 1
ATOM 941 O O . PHE A 1 114 ? 1.335 5.453 -7.945 1.00 94.44 114 PHE A O 1
ATOM 948 N N . LEU A 1 115 ? 2.801 4.534 -9.361 1.00 96.44 115 LEU A N 1
ATOM 949 C CA . LEU A 1 115 ? 3.719 4.110 -8.296 1.00 96.44 115 LEU A CA 1
ATOM 950 C C . LEU A 1 115 ? 4.366 5.286 -7.559 1.00 96.44 115 LEU A C 1
ATOM 952 O O . LEU A 1 115 ? 4.620 5.180 -6.355 1.00 96.44 115 LEU A O 1
ATOM 956 N N . VAL A 1 116 ? 4.612 6.409 -8.242 1.00 94.62 116 VAL A N 1
ATOM 957 C CA . VAL A 1 116 ? 5.055 7.654 -7.594 1.00 94.62 116 VAL A CA 1
ATOM 958 C C . VAL A 1 116 ? 3.974 8.175 -6.647 1.00 94.62 116 VAL A C 1
ATOM 960 O O . VAL A 1 116 ? 4.278 8.526 -5.503 1.00 94.62 116 VAL A O 1
ATOM 963 N N . LEU A 1 117 ? 2.713 8.181 -7.088 1.00 92.69 117 LEU A N 1
ATOM 964 C CA . LEU A 1 117 ? 1.579 8.612 -6.277 1.00 92.69 117 LEU A CA 1
ATOM 965 C C . LEU A 1 117 ? 1.413 7.719 -5.036 1.00 92.69 117 LEU A C 1
ATOM 967 O O . LEU A 1 117 ? 1.402 8.236 -3.917 1.00 92.69 117 LEU A O 1
ATOM 971 N N . VAL A 1 118 ? 1.391 6.393 -5.206 1.00 95.62 118 VAL A N 1
ATOM 972 C CA . VAL A 1 118 ? 1.284 5.431 -4.094 1.00 95.62 118 VAL A CA 1
ATOM 973 C C . VAL A 1 118 ? 2.457 5.576 -3.118 1.00 95.62 118 VAL A C 1
ATOM 975 O O . VAL A 1 118 ? 2.240 5.620 -1.908 1.00 95.62 118 VAL A O 1
ATOM 978 N N . ASN A 1 119 ? 3.694 5.732 -3.606 1.00 95.50 119 ASN A N 1
ATOM 979 C CA . ASN A 1 119 ? 4.869 5.951 -2.751 1.00 95.50 119 ASN A CA 1
ATOM 980 C C . ASN A 1 119 ? 4.769 7.252 -1.936 1.00 95.50 119 ASN A C 1
ATOM 982 O O . ASN A 1 119 ? 5.141 7.297 -0.762 1.00 95.50 119 ASN A O 1
ATOM 986 N N . SER A 1 120 ? 4.253 8.323 -2.542 1.00 92.56 120 SER A N 1
ATOM 987 C CA . SER A 1 120 ? 4.035 9.587 -1.834 1.00 92.56 120 SER A CA 1
ATOM 988 C C . SER A 1 120 ? 2.951 9.480 -0.756 1.00 92.56 120 SER A C 1
ATOM 990 O O . SER A 1 120 ? 2.995 10.200 0.239 1.00 92.56 120 SER A O 1
ATOM 992 N N . ALA A 1 121 ? 2.002 8.563 -0.941 1.00 94.94 121 ALA A N 1
ATOM 993 C CA . ALA A 1 121 ? 0.845 8.401 -0.084 1.00 94.94 121 ALA A CA 1
ATOM 994 C C . ALA A 1 121 ? 1.093 7.432 1.091 1.00 94.94 121 ALA A C 1
ATOM 996 O O . ALA A 1 121 ? 0.658 7.729 2.204 1.00 94.94 121 ALA A O 1
ATOM 997 N N . ILE A 1 122 ? 1.831 6.329 0.896 1.00 96.31 122 ILE A N 1
ATOM 998 C CA . ILE A 1 122 ? 2.234 5.410 1.981 1.00 96.31 122 ILE A CA 1
ATOM 999 C C . ILE A 1 122 ? 3.412 6.017 2.751 1.00 96.31 122 ILE A C 1
ATOM 1001 O O . ILE A 1 122 ? 4.577 5.730 2.485 1.00 96.31 122 ILE A O 1
ATOM 1005 N N . ARG A 1 123 ? 3.102 6.896 3.702 1.00 93.62 123 ARG A N 1
ATOM 1006 C CA . ARG A 1 123 ? 4.046 7.597 4.592 1.00 93.62 123 ARG A CA 1
ATOM 1007 C C . ARG A 1 123 ? 3.357 7.879 5.934 1.00 93.62 123 ARG A C 1
ATOM 1009 O O . ARG A 1 123 ? 2.145 7.664 6.028 1.00 93.62 123 ARG A O 1
ATOM 1016 N N . PRO A 1 124 ? 4.061 8.381 6.970 1.00 94.12 124 PRO A N 1
ATOM 1017 C CA . PRO A 1 124 ? 3.404 8.795 8.207 1.00 94.12 124 PRO A CA 1
ATOM 1018 C C . PRO A 1 124 ? 2.217 9.726 7.930 1.00 94.12 124 PRO A C 1
ATOM 1020 O O . PRO A 1 124 ? 2.381 10.778 7.313 1.00 94.12 124 PRO A O 1
ATOM 1023 N N . THR A 1 125 ? 1.018 9.315 8.335 1.00 94.50 125 THR A N 1
ATOM 1024 C CA . THR A 1 125 ? -0.252 9.934 7.931 1.00 94.50 125 THR A CA 1
ATOM 1025 C C . THR A 1 125 ? -1.042 10.365 9.154 1.00 94.50 125 THR A C 1
ATOM 1027 O O . THR A 1 125 ? -1.258 9.577 10.072 1.00 94.50 125 THR A O 1
ATOM 1030 N N . HIS A 1 126 ? -1.463 11.628 9.183 1.00 92.81 126 HIS A N 1
ATOM 1031 C CA . HIS A 1 126 ? -2.212 12.184 10.304 1.00 92.81 126 HIS A CA 1
ATOM 1032 C C . HIS A 1 126 ? -3.715 12.032 10.078 1.00 92.81 126 HIS A C 1
ATOM 1034 O O . HIS A 1 126 ? -4.254 12.592 9.125 1.00 92.81 126 HIS A O 1
ATOM 1040 N N . ILE A 1 127 ? -4.385 11.326 10.982 1.00 93.56 127 ILE A N 1
ATOM 1041 C CA . ILE A 1 127 ? -5.834 11.142 10.978 1.00 93.56 127 ILE A CA 1
ATOM 1042 C C . ILE A 1 127 ? -6.458 12.051 12.030 1.00 93.56 127 ILE A C 1
ATOM 1044 O O . ILE A 1 127 ? -6.031 12.058 13.184 1.00 93.56 127 ILE A O 1
ATOM 1048 N N . LYS A 1 128 ? -7.471 12.814 11.616 1.00 92.12 128 LYS A N 1
ATOM 1049 C CA . LYS A 1 128 ? -8.169 13.808 12.437 1.00 92.12 128 LYS A CA 1
ATOM 1050 C C . LYS A 1 128 ? -9.583 13.377 12.795 1.00 92.12 128 LYS A C 1
ATOM 1052 O O . LYS A 1 128 ? -10.252 12.718 11.999 1.00 92.12 128 LYS A O 1
ATOM 1057 N N . GLY A 1 129 ? -10.071 13.843 13.942 1.00 84.88 129 GLY A N 1
ATOM 1058 C CA . GLY A 1 129 ? -11.476 13.721 14.347 1.00 84.88 129 GLY A CA 1
ATOM 1059 C C . GLY A 1 129 ? -11.925 12.307 14.705 1.00 84.88 129 GLY A C 1
ATOM 1060 O O . GLY A 1 129 ? -13.125 12.039 14.728 1.00 84.88 129 GLY A O 1
ATOM 1061 N N . THR A 1 130 ? -10.979 11.411 14.979 1.00 85.12 130 THR A N 1
ATOM 1062 C CA . THR A 1 130 ? -11.232 10.165 15.714 1.00 85.12 130 THR A CA 1
ATOM 1063 C C . THR A 1 130 ? -11.225 10.469 17.225 1.00 85.12 130 THR A C 1
ATOM 1065 O O . THR A 1 130 ? -11.303 11.630 17.631 1.00 85.12 130 THR A O 1
ATOM 1068 N N . LEU A 1 131 ? -11.132 9.453 18.094 1.00 80.44 131 LEU A N 1
ATOM 1069 C CA . LEU A 1 131 ? -11.009 9.666 19.548 1.00 80.44 131 LEU A CA 1
ATOM 1070 C C . LEU A 1 131 ? -9.794 10.534 19.920 1.00 80.44 131 LEU A C 1
ATOM 1072 O O . LEU A 1 131 ? -9.838 11.264 20.911 1.00 80.44 131 LEU A O 1
ATOM 1076 N N . GLN A 1 132 ? -8.725 10.451 19.125 1.00 82.19 132 GLN A N 1
ATOM 1077 C CA . GLN A 1 132 ? -7.535 11.278 19.245 1.00 82.19 132 GLN A CA 1
ATOM 1078 C C . GLN A 1 132 ? -6.899 11.474 17.868 1.00 82.19 132 GLN A C 1
ATOM 1080 O O . GLN A 1 132 ? -6.577 10.501 17.187 1.00 82.19 132 GLN A O 1
ATOM 1085 N N . ASP A 1 133 ? -6.638 12.732 17.513 1.00 88.31 133 ASP A N 1
ATOM 1086 C CA . ASP A 1 133 ? -5.809 13.091 16.363 1.00 88.31 133 ASP A CA 1
ATOM 1087 C C . ASP A 1 133 ? -4.440 12.400 16.465 1.00 88.31 133 ASP A C 1
ATOM 1089 O O . ASP A 1 133 ? -3.670 12.640 17.402 1.00 88.31 133 ASP A O 1
ATOM 1093 N N . THR A 1 134 ? -4.171 11.488 15.530 1.00 89.25 134 THR A N 1
ATOM 1094 C CA . THR A 1 134 ? -3.067 10.528 15.638 1.00 89.25 134 THR A CA 1
ATOM 1095 C C . THR A 1 134 ? -2.305 10.423 14.326 1.00 89.25 134 THR A C 1
ATOM 1097 O O . THR A 1 134 ? -2.886 10.379 13.241 1.00 89.25 134 THR A O 1
ATOM 1100 N N . LEU A 1 135 ? -0.975 10.376 14.432 1.00 92.00 135 LEU A N 1
ATOM 1101 C CA . LEU A 1 135 ? -0.080 10.077 13.321 1.00 92.00 135 LEU A CA 1
ATOM 1102 C C . LEU A 1 135 ? 0.156 8.566 13.260 1.00 92.00 135 LEU A C 1
ATOM 1104 O O . LEU A 1 135 ? 0.727 8.004 14.192 1.00 92.00 135 LEU A O 1
ATOM 1108 N N . TYR A 1 136 ? -0.251 7.942 12.160 1.00 94.06 136 TYR A N 1
ATOM 1109 C CA . TYR A 1 136 ? -0.020 6.530 11.872 1.00 94.06 136 TYR A CA 1
ATOM 1110 C C . TYR A 1 136 ? 1.219 6.383 10.999 1.00 94.06 136 TYR A C 1
ATOM 1112 O O . TYR A 1 136 ? 1.314 7.002 9.939 1.00 94.06 136 TYR A O 1
ATOM 1120 N N . VAL A 1 137 ? 2.171 5.572 11.442 1.00 94.38 137 VAL A N 1
ATOM 1121 C CA . VAL A 1 137 ? 3.454 5.334 10.783 1.00 94.38 137 VAL A CA 1
ATOM 1122 C C . VAL A 1 137 ? 3.417 3.946 10.145 1.00 94.38 137 VAL A C 1
ATOM 1124 O O . VAL A 1 137 ? 3.287 2.961 10.872 1.00 94.38 137 VAL A O 1
ATOM 1127 N N . PRO A 1 138 ? 3.524 3.824 8.812 1.00 95.44 138 PRO A N 1
ATOM 1128 C CA . PRO A 1 138 ? 3.617 2.512 8.191 1.00 95.44 138 PRO A CA 1
ATOM 1129 C C . PRO A 1 138 ? 4.947 1.858 8.580 1.00 95.44 138 PRO A C 1
ATOM 1131 O O . PRO A 1 138 ? 5.970 2.540 8.641 1.00 95.44 138 PRO A O 1
ATOM 1134 N N . ILE A 1 139 ? 4.932 0.552 8.841 1.00 93.88 139 ILE A N 1
ATOM 1135 C CA . ILE A 1 139 ? 6.111 -0.290 9.098 1.00 93.88 139 ILE A CA 1
ATOM 1136 C C . ILE A 1 139 ? 5.986 -1.597 8.311 1.00 93.88 139 ILE A C 1
ATOM 1138 O O . ILE A 1 139 ? 4.888 -2.016 7.958 1.00 93.88 139 ILE A O 1
ATOM 1142 N N . PHE A 1 140 ? 7.099 -2.263 8.027 1.00 90.88 140 PHE A N 1
ATOM 1143 C CA . PHE A 1 140 ? 7.087 -3.539 7.295 1.00 90.88 140 PHE A CA 1
ATOM 1144 C C . PHE A 1 140 ? 6.978 -4.766 8.204 1.00 90.88 140 PHE A C 1
ATOM 1146 O O . PHE A 1 140 ? 6.513 -5.810 7.758 1.00 90.88 140 PHE A O 1
ATOM 1153 N N . SER A 1 141 ? 7.359 -4.631 9.474 1.00 84.19 141 SER A N 1
ATOM 1154 C CA . SER A 1 141 ? 7.248 -5.677 10.487 1.00 84.19 141 SER A CA 1
ATOM 1155 C C . SER A 1 141 ? 6.957 -5.052 11.848 1.00 84.19 141 SER A C 1
ATOM 1157 O O . SER A 1 141 ? 7.570 -4.044 12.207 1.00 84.19 141 SER A O 1
ATOM 1159 N N . THR A 1 142 ? 6.027 -5.649 12.594 1.00 79.38 142 THR A N 1
ATOM 1160 C CA . THR A 1 142 ? 5.838 -5.390 14.033 1.00 79.38 142 THR A CA 1
ATOM 1161 C C . THR A 1 142 ? 6.824 -6.170 14.890 1.00 79.38 142 THR A C 1
ATOM 1163 O O . THR A 1 142 ? 7.016 -5.823 16.050 1.00 79.38 142 THR A O 1
ATOM 1166 N N . ASP A 1 143 ? 7.416 -7.226 14.335 1.00 76.00 143 ASP A N 1
ATOM 1167 C CA . ASP A 1 143 ? 8.408 -8.039 15.018 1.00 76.00 143 ASP A CA 1
ATOM 1168 C C . ASP A 1 143 ? 9.755 -7.309 15.005 1.00 76.00 143 ASP A C 1
ATOM 1170 O O . ASP A 1 143 ? 10.345 -7.078 13.944 1.00 76.00 143 ASP A O 1
ATOM 1174 N N . THR A 1 144 ? 10.201 -6.905 16.193 1.00 68.69 144 THR A N 1
ATOM 1175 C CA . THR A 1 144 ? 11.500 -6.272 16.432 1.00 68.69 144 THR A CA 1
ATOM 1176 C C . THR A 1 144 ? 12.611 -7.295 16.681 1.00 68.69 144 THR A C 1
ATOM 1178 O O . THR A 1 144 ? 13.785 -6.932 16.617 1.00 68.69 144 THR A O 1
ATOM 1181 N N . GLU A 1 145 ? 12.273 -8.565 16.932 1.00 67.81 145 GLU A N 1
ATOM 1182 C CA . GLU A 1 145 ? 13.225 -9.660 17.145 1.00 67.81 145 GLU A CA 1
ATOM 1183 C C . GLU A 1 145 ? 13.754 -10.218 15.817 1.00 67.81 145 GLU A C 1
ATOM 1185 O O . GLU A 1 145 ? 14.912 -10.636 15.743 1.00 67.81 145 GLU A O 1
ATOM 1190 N N . THR A 1 146 ? 12.952 -10.164 14.747 1.00 69.25 146 THR A N 1
ATOM 1191 C CA . THR A 1 146 ? 13.385 -10.477 13.374 1.00 69.25 146 THR A CA 1
ATOM 1192 C C . THR A 1 146 ? 13.464 -9.209 12.515 1.00 69.25 146 THR A C 1
ATOM 1194 O O . THR A 1 146 ? 12.529 -8.905 11.763 1.00 69.25 146 THR A O 1
ATOM 1197 N N . PRO A 1 147 ? 14.557 -8.430 12.610 1.00 72.56 147 PRO A N 1
ATOM 1198 C CA . PRO A 1 147 ? 14.706 -7.211 11.829 1.00 72.56 147 PRO A CA 1
ATOM 1199 C C . PRO A 1 147 ? 14.800 -7.512 10.329 1.00 72.56 147 PRO A C 1
ATOM 1201 O O . PRO A 1 147 ? 15.224 -8.587 9.903 1.00 72.56 147 PRO A O 1
ATOM 1204 N N . ILE A 1 148 ? 14.433 -6.520 9.519 1.00 83.31 148 ILE A N 1
ATOM 1205 C CA . ILE A 1 148 ? 14.518 -6.593 8.059 1.00 83.31 148 ILE A CA 1
ATOM 1206 C C . ILE A 1 148 ? 15.989 -6.634 7.644 1.00 83.31 148 ILE A C 1
ATOM 1208 O O . ILE A 1 148 ? 16.717 -5.647 7.791 1.00 83.31 148 ILE A O 1
ATOM 1212 N N . ASP A 1 149 ? 16.414 -7.763 7.083 1.00 84.62 149 ASP A N 1
ATOM 1213 C CA . ASP A 1 149 ? 17.779 -7.946 6.598 1.00 84.62 149 ASP A CA 1
ATOM 1214 C C . ASP A 1 149 ? 17.874 -7.671 5.098 1.00 84.62 149 ASP A C 1
ATOM 1216 O O . ASP A 1 149 ? 17.700 -8.568 4.277 1.00 84.62 149 ASP A O 1
ATOM 1220 N N . TRP A 1 150 ? 18.212 -6.432 4.740 1.00 85.25 150 TRP A N 1
ATOM 1221 C CA . TRP A 1 150 ? 18.451 -6.005 3.355 1.00 85.25 150 TRP A CA 1
ATOM 1222 C C . TRP A 1 150 ? 19.661 -6.657 2.672 1.00 85.25 150 TRP A C 1
ATOM 1224 O O . TRP A 1 150 ? 19.836 -6.470 1.471 1.00 85.25 150 TRP A O 1
ATOM 1234 N N . ASN A 1 151 ? 20.461 -7.457 3.387 1.00 84.75 151 ASN A N 1
ATOM 1235 C CA . ASN A 1 151 ? 21.488 -8.301 2.769 1.00 84.75 151 ASN A CA 1
ATOM 1236 C C . ASN A 1 151 ? 20.929 -9.652 2.292 1.00 84.75 151 ASN A C 1
ATOM 1238 O O . ASN A 1 151 ? 21.588 -10.356 1.524 1.00 84.75 151 ASN A O 1
ATOM 1242 N N . SER A 1 152 ? 19.724 -10.025 2.731 1.00 86.69 152 SER A N 1
ATOM 1243 C CA . SER A 1 152 ? 19.012 -11.199 2.236 1.00 86.69 152 SER A CA 1
ATOM 1244 C C . SER A 1 152 ? 18.494 -10.966 0.818 1.00 86.69 152 SER A C 1
ATOM 1246 O O . SER A 1 152 ? 18.067 -9.872 0.455 1.00 86.69 152 SER A O 1
ATOM 1248 N N . SER A 1 153 ? 18.434 -12.039 0.025 1.00 83.88 153 SER A N 1
ATOM 1249 C CA . SER A 1 153 ? 17.764 -12.037 -1.287 1.00 83.88 153 SER A CA 1
ATOM 1250 C C . SER A 1 153 ? 16.275 -11.664 -1.217 1.00 83.88 153 SER A C 1
ATOM 1252 O O . SER A 1 153 ? 15.702 -11.211 -2.206 1.00 83.88 153 SER A O 1
ATOM 1254 N N . ASN A 1 154 ? 15.649 -11.848 -0.050 1.00 86.62 154 ASN A N 1
ATOM 1255 C CA . ASN A 1 154 ? 14.258 -11.503 0.204 1.00 86.62 154 ASN A CA 1
ATOM 1256 C C . ASN A 1 154 ? 14.119 -10.862 1.594 1.00 86.62 154 ASN A C 1
ATOM 1258 O O . ASN A 1 154 ? 13.724 -11.530 2.551 1.00 86.62 154 ASN A O 1
ATOM 1262 N N . PRO A 1 155 ? 14.459 -9.574 1.721 1.00 87.00 155 PRO A N 1
ATOM 1263 C CA . PRO A 1 155 ? 14.551 -8.896 3.012 1.00 87.00 155 PRO A CA 1
ATOM 1264 C C . PRO A 1 155 ? 13.198 -8.733 3.706 1.00 87.00 155 PRO A C 1
ATOM 1266 O O . PRO A 1 155 ? 13.118 -8.703 4.929 1.00 87.00 155 PRO A O 1
ATOM 1269 N N . LEU A 1 156 ? 12.127 -8.652 2.915 1.00 87.81 156 LEU A N 1
ATOM 1270 C CA . LEU A 1 156 ? 10.760 -8.449 3.388 1.00 87.81 156 LEU A CA 1
ATOM 1271 C C . LEU A 1 156 ? 9.980 -9.764 3.536 1.00 87.81 156 LEU A C 1
ATOM 1273 O O . LEU A 1 156 ? 8.787 -9.725 3.806 1.00 87.81 156 LEU A O 1
ATOM 1277 N N . ASN A 1 157 ? 10.616 -10.921 3.317 1.00 90.00 157 ASN A N 1
ATOM 1278 C CA . ASN A 1 157 ? 9.956 -12.232 3.314 1.00 90.00 157 ASN A CA 1
ATOM 1279 C C . ASN A 1 157 ? 8.729 -12.313 2.375 1.00 90.00 157 ASN A C 1
ATOM 1281 O O . ASN A 1 157 ? 7.792 -13.074 2.616 1.00 90.00 157 ASN A O 1
ATOM 1285 N N . ILE A 1 158 ? 8.738 -11.563 1.267 1.00 91.94 158 ILE A N 1
ATOM 1286 C CA . ILE A 1 158 ? 7.658 -11.555 0.272 1.00 91.94 158 ILE A CA 1
ATOM 1287 C C . ILE A 1 158 ? 7.822 -12.751 -0.678 1.00 91.94 158 ILE A C 1
ATOM 1289 O O . ILE A 1 158 ? 8.875 -12.894 -1.307 1.00 91.94 158 ILE A O 1
ATOM 1293 N N . PRO A 1 159 ? 6.811 -13.613 -0.864 1.00 93.12 159 PRO A N 1
ATOM 1294 C CA . PRO A 1 159 ? 6.889 -14.690 -1.845 1.00 93.12 159 PRO A CA 1
ATOM 1295 C C . PRO A 1 159 ? 7.148 -14.164 -3.264 1.00 93.12 159 PRO A C 1
ATOM 1297 O O . PRO A 1 159 ? 6.439 -13.288 -3.754 1.00 93.12 159 PRO A O 1
ATOM 1300 N N . ASN A 1 160 ? 8.120 -14.759 -3.963 1.00 92.69 160 ASN A N 1
ATOM 1301 C CA . ASN A 1 160 ? 8.541 -14.363 -5.316 1.00 92.69 160 ASN A CA 1
ATOM 1302 C C . ASN A 1 160 ? 9.130 -12.946 -5.433 1.00 92.69 160 ASN A C 1
ATOM 1304 O O . ASN A 1 160 ? 9.148 -12.386 -6.534 1.00 92.69 160 ASN A O 1
ATOM 1308 N N . PHE A 1 161 ? 9.614 -12.377 -4.328 1.00 92.69 161 PHE A N 1
ATOM 1309 C CA . PHE A 1 161 ? 10.424 -11.167 -4.370 1.00 92.69 161 PHE A CA 1
ATOM 1310 C C . PHE A 1 161 ? 11.678 -11.410 -5.214 1.00 92.69 161 PHE A C 1
ATOM 1312 O O . PHE A 1 161 ? 12.382 -12.400 -5.015 1.00 92.69 161 PHE A O 1
ATOM 1319 N N . ASN A 1 162 ? 11.935 -10.526 -6.174 1.00 91.88 162 ASN A N 1
ATOM 1320 C CA . ASN A 1 162 ? 13.073 -10.637 -7.074 1.00 91.88 162 ASN A CA 1
ATOM 1321 C C . ASN A 1 162 ? 13.682 -9.256 -7.291 1.00 91.88 162 ASN A C 1
ATOM 1323 O O . ASN A 1 162 ? 13.121 -8.451 -8.025 1.00 91.88 162 ASN A O 1
ATOM 1327 N N . LEU A 1 163 ? 14.819 -8.975 -6.665 1.00 91.62 163 LEU A N 1
ATOM 1328 C CA . LEU A 1 163 ? 15.502 -7.699 -6.832 1.00 91.62 163 LEU A CA 1
ATOM 1329 C C . LEU A 1 163 ? 16.648 -7.848 -7.839 1.00 91.62 163 LEU A C 1
ATOM 1331 O O . LEU A 1 163 ? 17.708 -8.365 -7.502 1.00 91.62 163 LEU A O 1
ATOM 1335 N N . ASP A 1 164 ? 16.430 -7.374 -9.067 1.00 91.56 164 ASP A N 1
ATOM 1336 C CA . ASP A 1 164 ? 17.440 -7.335 -10.132 1.00 91.56 164 ASP A CA 1
ATOM 1337 C C . ASP A 1 164 ? 17.607 -5.894 -10.631 1.00 91.56 164 ASP A C 1
ATOM 1339 O O . ASP A 1 164 ? 16.750 -5.345 -11.328 1.00 91.56 164 ASP A O 1
ATOM 1343 N N . TYR A 1 165 ? 18.718 -5.269 -10.239 1.00 91.38 165 TYR A N 1
ATOM 1344 C CA . TYR A 1 165 ? 19.014 -3.871 -10.546 1.00 91.38 165 TYR A CA 1
ATOM 1345 C C . TYR A 1 165 ? 19.135 -3.594 -12.048 1.00 91.38 165 TYR A C 1
ATOM 1347 O O . TYR A 1 165 ? 18.566 -2.621 -12.556 1.00 91.38 165 TYR A O 1
ATOM 1355 N N . ASP A 1 166 ? 19.878 -4.442 -12.761 1.00 92.81 166 ASP A N 1
ATOM 1356 C CA . ASP A 1 166 ? 20.169 -4.242 -14.178 1.00 92.81 166 ASP A CA 1
ATOM 1357 C C . ASP A 1 166 ? 18.891 -4.395 -15.000 1.00 92.81 166 ASP A C 1
ATOM 1359 O O . ASP A 1 166 ? 18.610 -3.585 -15.893 1.00 92.81 166 ASP A O 1
ATOM 1363 N N . LEU A 1 167 ? 18.072 -5.388 -14.644 1.00 93.50 167 LEU A N 1
ATOM 1364 C CA . LEU A 1 167 ? 16.768 -5.598 -15.249 1.00 93.50 167 LEU A CA 1
ATOM 1365 C C . LEU A 1 167 ? 15.848 -4.395 -15.023 1.00 93.50 167 LEU A C 1
ATOM 1367 O O . LEU A 1 167 ? 15.257 -3.887 -15.977 1.00 93.50 167 LEU A O 1
ATOM 1371 N N . VAL A 1 168 ? 15.763 -3.886 -13.792 1.00 94.75 168 VAL A N 1
ATOM 1372 C CA . VAL A 1 168 ? 14.914 -2.734 -13.442 1.00 94.75 168 VAL A CA 1
ATOM 1373 C C . VAL A 1 168 ? 15.329 -1.477 -14.202 1.00 94.75 168 VAL A C 1
ATOM 1375 O O . VAL A 1 168 ? 14.476 -0.805 -14.791 1.00 94.75 168 VAL A O 1
ATOM 1378 N N . CYS A 1 169 ? 16.631 -1.185 -14.283 1.00 93.56 169 CYS A N 1
ATOM 1379 C CA . CYS A 1 169 ? 17.144 -0.064 -15.071 1.00 93.56 169 CYS A CA 1
ATOM 1380 C C . CYS A 1 169 ? 16.704 -0.149 -16.541 1.00 93.56 169 CYS A C 1
ATOM 1382 O O . CYS A 1 169 ? 16.320 0.857 -17.154 1.00 93.56 169 CYS A O 1
ATOM 1384 N N . LYS A 1 170 ? 16.736 -1.353 -17.123 1.00 93.12 170 LYS A N 1
ATOM 1385 C CA . LYS A 1 170 ? 16.312 -1.580 -18.509 1.00 93.12 170 LYS A CA 1
ATOM 1386 C C . LYS A 1 170 ? 14.797 -1.520 -18.679 1.00 93.12 170 LYS A C 1
ATOM 1388 O O . LYS A 1 170 ? 14.356 -0.941 -19.671 1.00 93.12 170 LYS A O 1
ATOM 1393 N N . ILE A 1 171 ? 14.014 -2.014 -17.717 1.00 94.06 171 ILE A N 1
ATOM 1394 C CA . ILE A 1 171 ? 12.551 -1.864 -17.694 1.00 94.06 171 ILE A CA 1
ATOM 1395 C C . ILE A 1 171 ? 12.178 -0.378 -17.716 1.00 94.06 171 ILE A C 1
ATOM 1397 O O . ILE A 1 171 ? 11.445 0.051 -18.604 1.00 94.06 171 ILE A O 1
ATOM 1401 N N . ILE A 1 172 ? 12.733 0.434 -16.812 1.00 93.81 172 ILE A N 1
ATOM 1402 C CA . ILE A 1 172 ? 12.438 1.875 -16.750 1.00 93.81 172 ILE A CA 1
ATOM 1403 C C . ILE A 1 172 ? 12.868 2.575 -18.042 1.00 93.81 172 ILE A C 1
ATOM 1405 O O . ILE A 1 172 ? 12.123 3.387 -18.591 1.00 93.81 172 ILE A O 1
ATOM 1409 N N . SER A 1 173 ? 14.045 2.236 -18.573 1.00 91.81 173 SER A N 1
ATOM 1410 C CA . SER A 1 173 ? 14.525 2.783 -19.849 1.00 91.81 173 SER A CA 1
ATOM 1411 C C . SER A 1 173 ? 13.572 2.460 -21.005 1.00 91.81 173 SER A C 1
ATOM 1413 O O . SER A 1 173 ? 13.273 3.331 -21.820 1.00 91.81 173 SER A O 1
ATOM 1415 N N . MET A 1 174 ? 13.060 1.229 -21.057 1.00 90.75 174 MET A N 1
ATOM 1416 C CA . MET A 1 174 ? 12.061 0.798 -22.033 1.00 90.75 174 MET A CA 1
ATOM 1417 C C . MET A 1 174 ? 10.743 1.565 -21.855 1.00 90.75 174 MET A C 1
ATOM 1419 O O . MET A 1 174 ? 10.199 2.076 -22.834 1.00 90.75 174 MET A O 1
ATOM 1423 N N . MET A 1 175 ? 10.247 1.699 -20.622 1.00 91.00 175 MET A N 1
ATOM 1424 C CA . MET A 1 175 ? 9.017 2.445 -20.335 1.00 91.00 175 MET A CA 1
ATOM 1425 C C . MET A 1 175 ? 9.141 3.912 -20.757 1.00 91.00 175 MET A C 1
ATOM 1427 O O . MET A 1 175 ? 8.224 4.432 -21.377 1.00 91.00 175 MET A O 1
ATOM 1431 N N . LYS A 1 176 ? 10.293 4.554 -20.524 1.00 90.06 176 LYS A N 1
ATOM 1432 C CA . LYS A 1 176 ? 10.571 5.931 -20.975 1.00 90.06 176 LYS A CA 1
ATOM 1433 C C . LYS A 1 176 ? 10.579 6.092 -22.496 1.00 90.06 176 LYS A C 1
ATOM 1435 O O . LYS A 1 176 ? 10.222 7.152 -23.002 1.00 90.06 176 LYS A O 1
ATOM 1440 N N . GLN A 1 177 ? 11.032 5.075 -23.230 1.00 87.12 177 GLN A N 1
ATOM 1441 C CA . GLN A 1 177 ? 11.013 5.084 -24.698 1.00 87.12 177 GLN A CA 1
ATOM 1442 C C . GLN A 1 177 ? 9.603 4.849 -25.250 1.00 87.12 177 GLN A C 1
ATOM 1444 O O . GLN A 1 177 ? 9.250 5.361 -26.315 1.00 87.12 177 GLN A O 1
ATOM 1449 N N . SER A 1 178 ? 8.793 4.079 -24.526 1.00 82.94 178 SER A N 1
ATOM 1450 C CA . SER A 1 178 ? 7.405 3.820 -24.875 1.00 82.94 178 SER A CA 1
ATOM 1451 C C . SER A 1 178 ? 6.553 5.059 -24.595 1.00 82.94 178 SER A C 1
ATOM 1453 O O . SER A 1 178 ? 6.491 5.577 -23.486 1.00 82.94 178 SER A O 1
ATOM 1455 N N . LYS A 1 179 ? 5.813 5.523 -25.608 1.00 78.81 179 LYS A N 1
ATOM 1456 C CA . LYS A 1 179 ? 4.858 6.635 -25.441 1.00 78.81 179 LYS A CA 1
ATOM 1457 C C . LYS A 1 179 ? 3.693 6.282 -24.518 1.00 78.81 179 LYS A C 1
ATOM 1459 O O . LYS A 1 179 ? 2.919 7.170 -24.172 1.00 78.81 179 LYS A O 1
ATOM 1464 N N . ASN A 1 180 ? 3.542 5.009 -24.158 1.00 82.00 180 ASN A N 1
ATOM 1465 C CA . ASN A 1 180 ? 2.420 4.537 -23.368 1.00 82.00 180 ASN A CA 1
ATOM 1466 C C . ASN A 1 180 ? 2.573 4.873 -21.890 1.00 82.00 180 ASN A C 1
ATOM 1468 O O . ASN A 1 180 ? 1.546 5.009 -21.245 1.00 82.00 180 ASN A O 1
ATOM 1472 N N . TRP A 1 181 ? 3.788 5.047 -21.369 1.00 87.31 181 TRP A N 1
ATOM 1473 C CA . TRP A 1 181 ? 4.028 5.216 -19.936 1.00 87.31 181 TRP A CA 1
ATOM 1474 C C . TRP A 1 181 ? 4.335 6.665 -19.583 1.00 87.31 181 TRP A C 1
ATOM 1476 O O . TRP A 1 181 ? 5.061 7.354 -20.303 1.00 87.31 181 TRP A O 1
ATOM 1486 N N . ARG A 1 182 ? 3.808 7.120 -18.447 1.00 89.38 182 ARG A N 1
ATOM 1487 C CA . ARG A 1 182 ? 4.220 8.380 -17.830 1.00 89.38 182 ARG A CA 1
ATOM 1488 C C . ARG A 1 182 ? 5.163 8.072 -16.688 1.00 89.38 182 ARG A C 1
ATOM 1490 O O . ARG A 1 182 ? 4.752 7.425 -15.736 1.00 89.38 182 ARG A O 1
ATOM 1497 N N . ILE A 1 183 ? 6.418 8.485 -16.830 1.00 92.19 183 ILE A N 1
ATOM 1498 C CA . ILE A 1 183 ? 7.459 8.285 -15.824 1.00 92.19 183 ILE A CA 1
ATOM 1499 C C . ILE A 1 183 ? 7.722 9.612 -15.125 1.00 92.19 183 ILE A C 1
ATOM 1501 O O . ILE A 1 183 ? 8.028 10.612 -15.779 1.00 92.19 183 ILE A O 1
ATOM 1505 N N . SER A 1 184 ? 7.654 9.583 -13.801 1.00 92.50 184 SER A N 1
ATOM 1506 C CA . SER A 1 184 ? 7.877 10.720 -12.921 1.00 92.50 184 SER A CA 1
ATOM 1507 C C . SER A 1 184 ? 8.948 10.402 -11.885 1.00 92.50 184 SER A C 1
ATOM 1509 O O . SER A 1 184 ? 9.262 9.246 -11.599 1.00 92.50 184 SER A O 1
ATOM 1511 N N . ASN A 1 185 ? 9.524 11.453 -11.307 1.00 92.56 185 ASN A N 1
ATOM 1512 C CA . ASN A 1 185 ? 10.468 11.300 -10.209 1.00 92.56 185 ASN A CA 1
ATOM 1513 C C . ASN A 1 185 ? 9.720 11.020 -8.903 1.00 92.56 185 ASN A C 1
ATOM 1515 O O . ASN A 1 185 ? 8.708 11.662 -8.616 1.00 92.56 185 ASN A O 1
ATOM 1519 N N . LEU A 1 186 ? 10.276 10.142 -8.070 1.00 90.00 186 LEU A N 1
ATOM 1520 C CA . LEU A 1 186 ? 9.883 10.029 -6.674 1.00 90.00 186 LEU A CA 1
ATOM 1521 C C . LEU A 1 186 ? 10.003 11.392 -5.994 1.00 90.00 186 LEU A C 1
ATOM 1523 O O . LEU A 1 186 ? 10.964 12.144 -6.201 1.00 90.00 186 LEU A O 1
ATOM 1527 N N . VAL A 1 187 ? 9.025 11.698 -5.142 1.00 74.62 187 VAL A N 1
ATOM 1528 C CA . VAL A 1 187 ? 9.045 12.911 -4.328 1.00 74.62 187 VAL A CA 1
ATOM 1529 C C . VAL A 1 187 ? 10.239 12.824 -3.386 1.00 74.62 187 VAL A C 1
ATOM 1531 O O . VAL A 1 187 ? 10.210 12.089 -2.394 1.00 74.62 187 VAL A O 1
ATOM 1534 N N . LYS A 1 188 ? 11.295 13.578 -3.708 1.00 63.47 188 LYS A N 1
ATOM 1535 C CA . LYS A 1 188 ? 12.484 13.682 -2.866 1.00 63.47 188 LYS A CA 1
ATOM 1536 C C . LYS A 1 188 ? 12.075 14.290 -1.530 1.00 63.47 188 LYS A C 1
ATOM 1538 O O . LYS A 1 188 ? 11.658 15.447 -1.474 1.00 63.47 188 LYS A O 1
ATOM 1543 N N . ASN A 1 189 ? 12.256 13.524 -0.460 1.00 56.41 189 ASN A N 1
ATOM 1544 C CA . ASN A 1 189 ? 12.330 14.083 0.881 1.00 56.41 189 ASN A CA 1
ATOM 1545 C C . ASN A 1 189 ? 13.665 14.828 0.951 1.00 56.41 189 ASN A C 1
ATOM 1547 O O . ASN A 1 189 ? 14.699 14.258 1.274 1.00 56.41 189 ASN A O 1
ATOM 1551 N N . ASN A 1 190 ? 13.681 16.091 0.534 1.00 51.47 190 ASN A N 1
ATOM 1552 C CA . ASN A 1 190 ? 14.758 16.978 0.942 1.00 51.47 190 ASN A CA 1
ATOM 1553 C C . ASN A 1 190 ? 14.579 17.267 2.441 1.00 51.47 190 ASN A C 1
ATOM 1555 O O . ASN A 1 190 ? 13.465 17.194 2.956 1.00 51.47 190 ASN A O 1
ATOM 1559 N N . ASN A 1 191 ? 15.663 17.611 3.140 1.00 49.00 191 ASN A N 1
ATOM 1560 C CA . ASN A 1 191 ? 15.687 17.827 4.598 1.00 49.00 191 ASN A CA 1
ATOM 1561 C C . ASN A 1 191 ? 14.688 18.885 5.129 1.00 49.00 191 ASN A C 1
ATOM 1563 O O . ASN A 1 191 ? 14.614 19.087 6.335 1.00 49.00 191 ASN A O 1
ATOM 1567 N N . ASN A 1 192 ? 13.915 19.534 4.250 1.00 48.97 192 ASN A N 1
ATOM 1568 C CA . ASN A 1 192 ? 12.892 20.523 4.575 1.00 48.97 192 ASN A CA 1
ATOM 1569 C C . ASN A 1 192 ? 11.453 20.109 4.190 1.00 48.97 192 ASN A C 1
ATOM 1571 O O . ASN A 1 192 ? 10.525 20.810 4.589 1.00 48.97 192 ASN A O 1
ATOM 1575 N N . ASN A 1 193 ? 11.228 19.015 3.444 1.00 53.59 193 ASN A N 1
ATOM 1576 C CA . ASN A 1 193 ? 9.873 18.556 3.106 1.00 53.59 193 ASN A CA 1
ATOM 1577 C C . ASN A 1 193 ? 9.414 17.445 4.050 1.00 53.59 193 ASN A C 1
ATOM 1579 O O . ASN A 1 193 ? 9.611 16.253 3.811 1.00 53.59 193 ASN A O 1
ATOM 1583 N N . ASN A 1 194 ? 8.714 17.870 5.096 1.00 62.34 194 ASN A N 1
ATOM 1584 C CA . ASN A 1 194 ? 7.922 17.035 5.992 1.00 62.34 194 ASN A CA 1
ATOM 1585 C C . ASN A 1 194 ? 6.604 16.621 5.324 1.00 62.34 194 ASN A C 1
ATOM 1587 O O . ASN A 1 194 ? 5.543 16.894 5.873 1.00 62.34 194 ASN A O 1
ATOM 1591 N N . ASN A 1 195 ? 6.641 16.045 4.119 1.00 72.44 195 ASN A N 1
ATOM 1592 C CA . ASN A 1 195 ? 5.405 15.715 3.408 1.00 72.44 195 ASN A CA 1
ATOM 1593 C C . ASN A 1 195 ? 4.742 14.500 4.076 1.00 72.44 195 ASN A C 1
ATOM 1595 O O . ASN A 1 195 ? 5.284 13.393 3.957 1.00 72.44 195 ASN A O 1
ATOM 1599 N N . PRO A 1 196 ? 3.608 14.688 4.781 1.00 86.25 196 PRO A N 1
ATOM 1600 C CA . PRO A 1 196 ? 2.880 13.573 5.357 1.00 86.25 196 PRO A CA 1
ATOM 1601 C C . PRO A 1 196 ? 2.296 12.704 4.243 1.00 86.25 196 PRO A C 1
ATOM 1603 O O . PRO A 1 196 ? 2.112 13.150 3.107 1.00 86.25 196 PRO A O 1
ATOM 1606 N N . GLY A 1 197 ? 2.003 11.458 4.591 1.00 92.19 197 GLY A N 1
ATOM 1607 C CA . GLY A 1 197 ? 1.261 10.551 3.729 1.00 92.19 197 GLY A CA 1
ATOM 1608 C C . GLY A 1 197 ? -0.211 10.926 3.612 1.00 92.19 197 GLY A C 1
ATOM 1609 O O . GLY A 1 197 ? -0.688 11.916 4.175 1.00 92.19 197 GLY A O 1
ATOM 1610 N N . ARG A 1 198 ? -0.933 10.091 2.872 1.00 93.50 198 ARG A N 1
ATOM 1611 C CA . ARG A 1 198 ? -2.371 10.208 2.628 1.00 93.50 198 ARG A CA 1
ATOM 1612 C C . ARG A 1 198 ? -3.053 8.933 3.107 1.00 93.50 198 ARG A C 1
ATOM 1614 O O . ARG A 1 198 ? -2.443 7.871 3.046 1.00 93.50 198 ARG A O 1
ATOM 1621 N N . PRO A 1 199 ? -4.310 8.973 3.554 1.00 93.38 199 PRO A N 1
ATOM 1622 C CA . PRO A 1 199 ? -4.866 7.883 4.352 1.00 93.38 199 PRO A CA 1
ATOM 1623 C C . PRO A 1 199 ? -5.388 6.694 3.547 1.00 93.38 199 PRO A C 1
ATOM 1625 O O . PRO A 1 199 ? -5.957 5.789 4.145 1.00 93.38 199 PRO A O 1
ATOM 1628 N N . PHE A 1 200 ? -5.219 6.659 2.221 1.00 94.81 200 PHE A N 1
ATOM 1629 C CA . PHE A 1 200 ? -5.746 5.558 1.408 1.00 94.81 200 PHE A CA 1
ATOM 1630 C C . PHE A 1 200 ? -5.264 4.176 1.900 1.00 94.81 200 PHE A C 1
ATOM 1632 O O . PHE A 1 200 ? -6.008 3.202 1.836 1.00 94.81 200 PHE A O 1
ATOM 1639 N N . TRP A 1 201 ? -4.031 4.097 2.419 1.00 96.19 201 TRP A N 1
ATOM 1640 C CA . TRP A 1 201 ? -3.428 2.857 2.912 1.00 96.19 201 TRP A CA 1
ATOM 1641 C C . TRP A 1 201 ? -3.958 2.423 4.287 1.00 96.19 201 TRP A C 1
ATOM 1643 O O . TRP A 1 201 ? -3.623 1.334 4.741 1.00 96.19 201 TRP A O 1
ATOM 1653 N N . LEU A 1 202 ? -4.773 3.265 4.930 1.00 95.94 202 LEU A N 1
ATOM 1654 C CA . LEU A 1 202 ? -5.430 3.018 6.215 1.00 95.94 202 LEU A CA 1
ATOM 1655 C C . LEU A 1 202 ? -6.908 2.641 6.057 1.00 95.94 202 LEU A C 1
ATOM 1657 O O . LEU A 1 202 ? -7.599 2.494 7.064 1.00 95.94 202 LEU A O 1
ATOM 1661 N N . PHE A 1 203 ? -7.428 2.547 4.829 1.00 95.69 203 PHE A N 1
ATOM 1662 C CA . PHE A 1 203 ? -8.785 2.055 4.627 1.00 95.69 203 PHE A CA 1
ATOM 1663 C C . PHE A 1 203 ? -8.883 0.562 4.951 1.00 95.69 203 PHE A C 1
ATOM 1665 O O . PHE A 1 203 ? -8.032 -0.236 4.549 1.00 95.69 203 PHE A O 1
ATOM 1672 N N . ASP A 1 204 ? -9.976 0.187 5.610 1.00 94.31 204 ASP A N 1
ATOM 1673 C CA . ASP A 1 204 ? -10.274 -1.205 5.924 1.00 94.31 204 ASP A CA 1
ATOM 1674 C C . ASP A 1 204 ? -10.986 -1.855 4.736 1.00 94.31 204 ASP A C 1
ATOM 1676 O O . ASP A 1 204 ? -11.934 -1.290 4.185 1.00 94.31 204 ASP A O 1
ATOM 1680 N N . TRP A 1 205 ? -10.558 -3.063 4.374 1.00 92.25 205 TRP A N 1
ATOM 1681 C CA . TRP A 1 205 ? -11.215 -3.875 3.353 1.00 92.25 205 TRP A CA 1
ATOM 1682 C C . TRP A 1 205 ? -11.881 -5.085 3.990 1.00 92.25 205 TRP A C 1
ATOM 1684 O O . TRP A 1 205 ? -11.270 -5.757 4.819 1.00 92.25 205 TRP A O 1
ATOM 1694 N N . HIS A 1 206 ? -13.105 -5.366 3.552 1.00 88.81 206 HIS A N 1
ATOM 1695 C CA . HIS A 1 206 ? -13.863 -6.566 3.907 1.00 88.81 206 HIS A CA 1
ATOM 1696 C C . HIS A 1 206 ? -14.040 -7.479 2.694 1.00 88.81 206 HIS A C 1
ATOM 1698 O O . HIS A 1 206 ? -13.942 -7.024 1.552 1.00 88.81 206 HIS A O 1
ATOM 1704 N N . ASP A 1 207 ? -14.329 -8.753 2.960 1.00 73.06 207 ASP A N 1
ATOM 1705 C CA . ASP A 1 207 ? -14.340 -9.853 1.981 1.00 73.06 207 ASP A CA 1
ATOM 1706 C C . ASP A 1 207 ? -15.298 -9.641 0.788 1.00 73.06 207 ASP A C 1
ATOM 1708 O O . ASP A 1 207 ? -15.081 -10.198 -0.286 1.00 73.06 207 ASP A O 1
ATOM 1712 N N . ASP A 1 208 ? -16.286 -8.751 0.917 1.00 62.22 208 ASP A N 1
ATOM 1713 C CA . ASP A 1 208 ? -17.216 -8.355 -0.155 1.00 62.22 208 ASP A CA 1
ATOM 1714 C C . ASP A 1 208 ? -16.668 -7.245 -1.075 1.00 62.22 208 ASP A C 1
ATOM 1716 O O . ASP A 1 208 ? -17.413 -6.552 -1.774 1.00 62.22 208 ASP A O 1
ATOM 1720 N N . PHE A 1 209 ? -15.350 -7.039 -1.053 1.00 71.00 209 PHE A N 1
ATOM 1721 C CA . PHE A 1 209 ? -14.651 -5.931 -1.701 1.00 71.00 209 PHE A CA 1
ATOM 1722 C C . PHE A 1 209 ? -15.145 -4.535 -1.293 1.00 71.00 209 PHE A C 1
ATOM 1724 O O . PHE A 1 209 ? -14.981 -3.549 -2.020 1.00 71.00 209 PHE A O 1
ATOM 1731 N N . CYS A 1 210 ? -15.752 -4.449 -0.116 1.00 84.31 210 CYS A N 1
ATOM 1732 C CA . CYS A 1 210 ? -16.163 -3.194 0.478 1.00 84.31 210 CYS A CA 1
ATOM 1733 C C . CYS A 1 210 ? -14.941 -2.541 1.117 1.00 84.31 210 CYS A C 1
ATOM 1735 O O . CYS A 1 210 ? -14.310 -3.109 2.010 1.00 84.31 210 CYS A O 1
ATOM 1737 N N . CYS A 1 211 ? -14.634 -1.326 0.677 1.00 90.81 211 CYS A N 1
ATOM 1738 C CA . CYS A 1 211 ? -13.614 -0.488 1.292 1.00 90.81 211 CYS A CA 1
ATOM 1739 C C . CYS A 1 211 ? -14.311 0.507 2.215 1.00 90.81 211 CYS A C 1
ATOM 1741 O O . CYS A 1 211 ? -15.238 1.200 1.786 1.00 90.81 211 CYS A O 1
ATOM 1743 N N . CYS A 1 212 ? -13.872 0.596 3.464 1.00 93.44 212 CYS A N 1
ATOM 1744 C CA . CYS A 1 212 ? -14.503 1.414 4.490 1.00 93.44 212 CYS A CA 1
ATOM 1745 C C . CYS A 1 212 ? -13.504 2.379 5.136 1.00 93.44 212 CYS A C 1
ATOM 1747 O O . CYS A 1 212 ? -12.327 2.071 5.327 1.00 93.44 212 CYS A O 1
ATOM 1749 N N . SER A 1 213 ? -14.001 3.559 5.499 1.00 94.50 213 SER A N 1
ATOM 1750 C CA . SER A 1 213 ? -13.254 4.570 6.238 1.00 94.50 213 SER A CA 1
ATOM 1751 C C . SER A 1 213 ? -13.707 4.577 7.689 1.00 94.50 213 SER A C 1
ATOM 1753 O O . SER A 1 213 ? -14.857 4.902 8.003 1.00 94.50 213 SER A O 1
ATOM 1755 N N . TRP A 1 214 ? -12.791 4.240 8.591 1.00 93.44 214 TRP A N 1
ATOM 1756 C CA . TRP A 1 214 ? -13.004 4.332 10.038 1.00 93.44 214 TRP A CA 1
ATOM 1757 C C . TRP A 1 214 ? -12.640 5.709 10.603 1.00 93.44 214 TRP A C 1
ATOM 1759 O O . TRP A 1 214 ? -12.806 5.960 11.793 1.00 93.44 214 TRP A O 1
ATOM 1769 N N . PHE A 1 215 ? -12.212 6.624 9.734 1.00 93.25 215 PHE A N 1
ATOM 1770 C CA . PHE A 1 215 ? -11.997 8.034 10.030 1.00 93.25 215 PHE A CA 1
ATOM 1771 C C . PHE A 1 215 ? -12.975 8.932 9.248 1.00 93.25 215 PHE A C 1
ATOM 1773 O O . PHE A 1 215 ? -13.400 8.578 8.140 1.00 93.25 215 PHE A O 1
ATOM 1780 N N . PRO A 1 216 ? -13.343 10.102 9.801 1.00 90.81 216 PRO A N 1
ATOM 1781 C CA . PRO A 1 216 ? -14.360 10.976 9.215 1.00 90.81 216 PRO A CA 1
ATOM 1782 C C . PRO A 1 216 ? -13.851 11.742 7.975 1.00 90.81 216 PRO A C 1
ATOM 1784 O O . PRO A 1 216 ? -12.786 12.364 8.046 1.00 90.81 216 PRO A O 1
ATOM 1787 N N . PRO A 1 217 ? -14.580 11.783 6.843 1.00 87.94 217 PRO A N 1
ATOM 1788 C CA . PRO A 1 217 ? -14.244 12.638 5.702 1.00 87.94 217 PRO A CA 1
ATOM 1789 C C . PRO A 1 217 ? -14.408 14.128 6.003 1.00 87.94 217 PRO A C 1
ATOM 1791 O O . PRO A 1 217 ? -13.732 14.948 5.389 1.00 87.94 217 PRO A O 1
ATOM 1794 N N . GLU A 1 218 ? -15.265 14.501 6.957 1.00 85.25 218 GLU A N 1
ATOM 1795 C CA . GLU A 1 218 ? -15.611 15.895 7.261 1.00 85.25 218 GLU A CA 1
ATOM 1796 C C . GLU A 1 218 ? -14.406 16.698 7.778 1.00 85.25 218 GLU A C 1
ATOM 1798 O O . GLU A 1 218 ? -14.395 17.924 7.708 1.00 85.25 218 GLU A O 1
ATOM 1803 N N . GLN A 1 219 ? -13.363 16.008 8.252 1.00 86.44 219 GLN A N 1
ATOM 1804 C CA . GLN A 1 219 ? -12.093 16.608 8.672 1.00 86.44 219 GLN A CA 1
ATOM 1805 C C . GLN A 1 219 ? -11.075 16.759 7.531 1.00 86.44 219 GLN A C 1
ATOM 1807 O O . GLN A 1 219 ? -9.916 17.105 7.772 1.00 86.44 219 GLN A O 1
ATOM 1812 N N . GLY A 1 220 ? -11.486 16.475 6.292 1.00 87.81 220 GLY A N 1
ATOM 1813 C CA . GLY A 1 220 ? -10.609 16.490 5.127 1.00 87.81 220 GLY A CA 1
ATOM 1814 C C . GLY A 1 220 ? -9.537 15.405 5.186 1.00 87.81 220 GLY A C 1
ATOM 1815 O O . GLY A 1 220 ? -8.434 15.625 4.695 1.00 87.81 220 GLY A O 1
ATOM 1816 N N . ASN A 1 221 ? -9.832 14.265 5.825 1.00 92.06 221 ASN A N 1
ATOM 1817 C CA . ASN A 1 221 ? -8.864 13.177 5.952 1.00 92.06 221 ASN A CA 1
ATOM 1818 C C . ASN A 1 221 ? -8.495 12.614 4.572 1.00 92.06 221 ASN A C 1
ATOM 1820 O O . ASN A 1 221 ? -7.314 12.432 4.301 1.00 92.06 221 ASN A O 1
ATOM 1824 N N . TYR A 1 222 ? -9.472 12.391 3.688 1.00 93.81 222 TYR A N 1
ATOM 1825 C CA . TYR A 1 222 ? -9.253 11.797 2.368 1.00 93.81 222 TYR A CA 1
ATOM 1826 C C . TYR A 1 222 ? -10.033 12.509 1.259 1.00 93.81 222 TYR A C 1
ATOM 1828 O O . TYR A 1 222 ? -11.000 13.229 1.505 1.00 93.81 222 TYR A O 1
ATOM 1836 N N . THR A 1 223 ? -9.607 12.276 0.021 1.00 92.38 223 THR A N 1
ATOM 1837 C CA . THR A 1 223 ? -10.216 12.789 -1.212 1.00 92.38 223 THR A CA 1
ATOM 1838 C C . THR A 1 223 ? -10.616 11.641 -2.141 1.00 92.38 223 THR A C 1
ATOM 1840 O O . THR A 1 223 ? -10.290 10.480 -1.897 1.00 92.38 223 THR A O 1
ATOM 1843 N N . MET A 1 224 ? -11.276 11.951 -3.261 1.00 89.50 224 MET A N 1
ATOM 1844 C CA . MET A 1 224 ? -11.624 10.930 -4.257 1.00 89.50 224 MET A CA 1
ATOM 1845 C C . MET A 1 224 ? -10.393 10.296 -4.928 1.00 89.50 224 MET A C 1
ATOM 1847 O O . MET A 1 224 ? -10.449 9.157 -5.386 1.00 89.50 224 MET A O 1
ATOM 1851 N N . GLU A 1 225 ? -9.261 10.997 -4.967 1.00 90.06 225 GLU A N 1
ATOM 1852 C CA . GLU A 1 225 ? -8.006 10.426 -5.463 1.00 90.06 225 GLU A CA 1
ATOM 1853 C C . GLU A 1 225 ? -7.501 9.311 -4.533 1.00 90.06 225 GLU A C 1
ATOM 1855 O O . GLU A 1 225 ? -7.040 8.281 -5.013 1.00 90.06 225 GLU A O 1
ATOM 1860 N N . ASP A 1 226 ? -7.686 9.453 -3.216 1.00 93.12 226 ASP A N 1
ATOM 1861 C CA . ASP A 1 226 ? -7.363 8.403 -2.241 1.00 93.12 226 ASP A CA 1
ATOM 1862 C C . ASP A 1 226 ? -8.252 7.173 -2.432 1.00 93.12 226 ASP A C 1
ATOM 1864 O O . ASP A 1 226 ? -7.772 6.041 -2.457 1.00 93.12 226 ASP A O 1
ATOM 1868 N N . VAL A 1 227 ? -9.546 7.402 -2.657 1.00 91.69 227 VAL A N 1
ATOM 1869 C CA . VAL A 1 227 ? -10.510 6.343 -2.983 1.00 91.69 227 VAL A CA 1
ATOM 1870 C C . VAL A 1 227 ? -10.133 5.640 -4.290 1.00 91.69 227 VAL A C 1
ATOM 1872 O O . VAL A 1 227 ? -10.186 4.416 -4.375 1.00 91.69 227 VAL A O 1
ATOM 1875 N N . THR A 1 228 ? -9.685 6.395 -5.296 1.00 89.69 228 THR A N 1
ATOM 1876 C CA . THR A 1 228 ? -9.252 5.853 -6.593 1.00 89.69 228 THR A CA 1
ATOM 1877 C C . THR A 1 228 ? -7.971 5.028 -6.461 1.00 89.69 228 THR A C 1
ATOM 1879 O O . THR A 1 228 ? -7.883 3.948 -7.041 1.00 89.69 228 THR A O 1
ATOM 1882 N N . MET A 1 229 ? -6.991 5.479 -5.669 1.00 91.94 229 MET A N 1
ATOM 1883 C CA . MET A 1 229 ? -5.789 4.693 -5.368 1.00 91.94 229 MET A CA 1
ATOM 1884 C C . MET A 1 229 ? -6.142 3.369 -4.694 1.00 91.94 229 MET A C 1
ATOM 1886 O O . MET A 1 229 ? -5.679 2.315 -5.133 1.00 91.94 229 MET A O 1
ATOM 1890 N N . ALA A 1 230 ? -6.991 3.422 -3.664 1.00 92.19 230 ALA A N 1
ATOM 1891 C CA . ALA A 1 230 ? -7.463 2.235 -2.967 1.00 92.19 230 ALA A CA 1
ATOM 1892 C C . ALA A 1 230 ? -8.182 1.287 -3.933 1.00 92.19 230 ALA A C 1
ATOM 1894 O O . ALA A 1 230 ? -7.870 0.102 -3.963 1.00 92.19 230 ALA A O 1
ATOM 1895 N N . TYR A 1 231 ? -9.059 1.806 -4.794 1.00 90.69 231 TYR A N 1
ATOM 1896 C CA . TYR A 1 231 ? -9.745 1.025 -5.822 1.00 90.69 231 TYR A CA 1
ATOM 1897 C C . TYR A 1 231 ? -8.776 0.334 -6.794 1.00 90.69 231 TYR A C 1
ATOM 1899 O O . TYR A 1 231 ? -8.911 -0.860 -7.069 1.00 90.69 231 TYR A O 1
ATOM 1907 N N . ILE A 1 232 ? -7.770 1.061 -7.297 1.00 90.50 232 ILE A N 1
ATOM 1908 C CA . ILE A 1 232 ? -6.773 0.497 -8.213 1.00 90.50 232 ILE A CA 1
ATOM 1909 C C . ILE A 1 232 ? -5.970 -0.595 -7.509 1.00 90.50 232 ILE A C 1
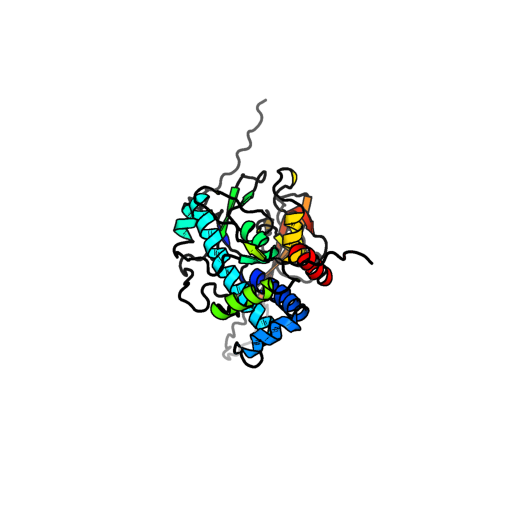ATOM 1911 O O . ILE A 1 232 ? -5.823 -1.672 -8.081 1.00 90.50 232 ILE A O 1
ATOM 1915 N N . ILE A 1 233 ? -5.494 -0.371 -6.281 1.00 92.00 233 ILE A N 1
ATOM 1916 C CA . ILE A 1 233 ? -4.747 -1.377 -5.504 1.00 92.00 233 ILE A CA 1
ATOM 1917 C C . ILE A 1 233 ? -5.628 -2.571 -5.157 1.00 92.00 233 ILE A C 1
ATOM 1919 O O . ILE A 1 233 ? -5.184 -3.707 -5.275 1.00 92.00 233 ILE A O 1
ATOM 1923 N N . GLY A 1 234 ? -6.881 -2.342 -4.791 1.00 90.00 234 GLY A N 1
ATOM 1924 C CA . GLY A 1 234 ? -7.883 -3.387 -4.673 1.00 90.00 234 GLY A CA 1
ATOM 1925 C C . GLY A 1 234 ? -7.652 -4.411 -3.563 1.00 90.00 234 GLY A C 1
ATOM 1926 O O . GLY A 1 234 ? -8.197 -5.507 -3.660 1.00 90.00 234 GLY A O 1
ATOM 1927 N N . VAL A 1 235 ? -6.808 -4.089 -2.582 1.00 92.12 235 VAL A N 1
ATOM 1928 C CA . VAL A 1 235 ? -6.499 -4.895 -1.393 1.00 92.12 235 VAL A CA 1
ATOM 1929 C C . VAL A 1 235 ? -6.218 -3.960 -0.217 1.00 92.12 235 VAL A C 1
ATOM 1931 O O . VAL A 1 235 ? -5.846 -2.802 -0.423 1.00 92.12 235 VAL A O 1
ATOM 1934 N N . SER A 1 236 ? -6.342 -4.460 1.014 1.00 92.62 236 SER A N 1
ATOM 1935 C CA . SER A 1 236 ? -5.941 -3.698 2.197 1.00 92.62 236 SER A CA 1
ATOM 1936 C C . SER A 1 236 ? -4.426 -3.520 2.259 1.00 92.62 236 SER A C 1
ATOM 1938 O O . SER A 1 236 ? -3.659 -4.473 2.117 1.00 92.62 236 SER A O 1
ATOM 1940 N N . CYS A 1 237 ? -3.988 -2.285 2.505 1.00 95.06 237 CYS A N 1
ATOM 1941 C CA . CYS A 1 237 ? -2.582 -1.978 2.760 1.00 95.06 237 CYS A CA 1
ATOM 1942 C C . CYS A 1 237 ? -2.204 -2.155 4.236 1.00 95.06 237 CYS A C 1
ATOM 1944 O O . CYS A 1 237 ? -1.021 -2.309 4.519 1.00 95.06 237 CYS A O 1
ATOM 1946 N N . SER A 1 238 ? -3.175 -2.171 5.150 1.00 94.06 238 SER A N 1
ATOM 1947 C CA . SER A 1 238 ? -3.000 -2.390 6.588 1.00 94.06 238 SER A CA 1
ATOM 1948 C C . SER A 1 238 ? -3.990 -3.436 7.118 1.00 94.06 238 SER A C 1
ATOM 1950 O O . SER A 1 238 ? -5.001 -3.715 6.467 1.00 94.06 238 SER A O 1
ATOM 1952 N N . PRO A 1 239 ? -3.759 -4.005 8.313 1.00 91.94 239 PRO A N 1
ATOM 1953 C CA . PRO A 1 239 ? -4.804 -4.668 9.084 1.00 91.94 239 PRO A CA 1
ATOM 1954 C C . PRO A 1 239 ? -6.018 -3.756 9.283 1.00 91.94 239 PRO A C 1
ATOM 1956 O O . PRO A 1 239 ? -5.905 -2.537 9.156 1.00 91.94 239 PRO A O 1
ATOM 1959 N N . MET A 1 240 ? -7.162 -4.347 9.628 1.00 91.75 240 MET A N 1
ATOM 1960 C CA . MET A 1 240 ? -8.345 -3.570 9.991 1.00 91.75 240 MET A CA 1
ATOM 1961 C C . MET A 1 240 ? -8.094 -2.792 11.287 1.00 91.75 240 MET A C 1
ATOM 1963 O O . MET A 1 240 ? -7.710 -3.385 12.300 1.00 91.75 240 MET A O 1
ATOM 1967 N N . LEU A 1 241 ? -8.314 -1.479 11.246 1.00 91.62 241 LEU A N 1
ATOM 1968 C CA . LEU A 1 241 ? -8.036 -0.560 12.358 1.00 91.62 241 LEU A CA 1
ATOM 1969 C C . LEU A 1 241 ? -9.301 0.043 12.972 1.00 91.62 241 LEU A C 1
ATOM 1971 O O . LEU A 1 241 ? -9.216 0.743 13.984 1.00 91.62 241 LEU A O 1
ATOM 1975 N N . ALA A 1 242 ? -10.469 -0.200 12.377 1.00 91.44 242 ALA A N 1
ATOM 1976 C CA . ALA A 1 242 ? -11.698 0.403 12.858 1.00 91.44 242 ALA A CA 1
ATOM 1977 C C . ALA A 1 242 ? -12.070 -0.036 14.282 1.00 91.44 242 ALA A C 1
ATOM 1979 O O . ALA A 1 242 ? -11.789 -1.171 14.687 1.00 91.44 242 ALA A O 1
ATOM 1980 N N . PRO A 1 243 ? -12.779 0.825 15.036 1.00 90.81 243 PRO A N 1
ATOM 1981 C CA . PRO A 1 243 ? -13.423 0.410 16.270 1.00 90.81 243 PRO A CA 1
ATOM 1982 C C . PRO A 1 243 ? -14.314 -0.809 16.027 1.00 90.81 243 PRO A C 1
ATOM 1984 O O . PRO A 1 243 ? -15.082 -0.862 15.061 1.00 90.81 243 PRO A O 1
ATOM 1987 N N . ARG A 1 244 ? -14.221 -1.786 16.927 1.00 91.44 244 ARG A N 1
ATOM 1988 C CA . ARG A 1 244 ? -14.992 -3.023 16.846 1.00 91.44 244 ARG A CA 1
ATOM 1989 C C . ARG A 1 244 ? -15.511 -3.443 18.203 1.00 91.44 244 ARG A C 1
ATOM 1991 O O . ARG A 1 244 ? -14.812 -3.338 19.209 1.00 91.44 244 ARG A O 1
ATOM 1998 N N . ASP A 1 245 ? -16.711 -3.993 18.203 1.00 89.75 245 ASP A N 1
ATOM 1999 C CA . ASP A 1 245 ? -17.248 -4.717 19.339 1.00 89.75 245 ASP A CA 1
ATOM 2000 C C . ASP A 1 245 ? -17.024 -6.218 19.115 1.00 89.75 245 ASP A C 1
ATOM 2002 O O . ASP A 1 245 ? -17.645 -6.821 18.235 1.00 89.75 245 ASP A O 1
ATOM 2006 N N . VAL A 1 246 ? -16.174 -6.836 19.934 1.00 90.06 246 VAL A N 1
ATOM 2007 C CA . VAL A 1 246 ? -15.897 -8.283 19.905 1.00 90.06 246 VAL A CA 1
ATOM 2008 C C . VAL A 1 246 ? -16.770 -8.981 20.939 1.00 90.06 246 VAL A C 1
ATOM 2010 O O . VAL A 1 246 ? -16.835 -8.542 22.083 1.00 90.06 246 VAL A O 1
ATOM 2013 N N . ASP A 1 247 ? -17.467 -10.033 20.527 1.00 88.75 247 ASP A N 1
ATOM 2014 C CA . ASP A 1 247 ? -18.332 -10.821 21.401 1.00 88.75 247 ASP A CA 1
ATOM 2015 C C . ASP A 1 247 ? -17.585 -11.975 22.094 1.00 88.75 247 ASP A C 1
ATOM 2017 O O . ASP A 1 247 ? -16.464 -12.338 21.713 1.00 88.75 247 ASP A O 1
ATOM 2021 N N . ASP A 1 248 ? -18.225 -12.568 23.103 1.00 88.69 248 ASP A N 1
ATOM 2022 C CA . ASP A 1 248 ? -17.720 -13.775 23.761 1.00 88.69 248 ASP A CA 1
ATOM 2023 C C . ASP A 1 248 ? -17.775 -14.991 22.821 1.00 88.69 248 ASP A C 1
ATOM 2025 O O . ASP A 1 248 ? -18.580 -15.054 21.889 1.00 88.69 248 ASP A O 1
ATOM 2029 N N . TRP A 1 249 ? -16.909 -15.978 23.073 1.00 89.12 249 TRP A N 1
ATOM 2030 C CA . TRP A 1 249 ? -16.941 -17.254 22.355 1.00 89.12 249 TRP A CA 1
ATOM 2031 C C . TRP A 1 249 ? -18.206 -18.040 22.709 1.00 89.12 249 TRP A C 1
ATOM 2033 O O . TRP A 1 249 ? -18.515 -18.263 23.879 1.00 89.12 249 TRP A O 1
ATOM 2043 N N . GLN A 1 250 ? -18.911 -18.491 21.679 1.00 87.06 250 GLN A N 1
ATOM 2044 C CA . GLN A 1 250 ? -20.179 -19.202 21.743 1.00 87.06 250 GLN A CA 1
ATOM 2045 C C . GLN A 1 250 ? -20.040 -20.583 21.083 1.00 87.06 250 GLN A C 1
ATOM 2047 O O . GLN A 1 250 ? -19.348 -20.706 20.069 1.00 87.06 250 GLN A O 1
ATOM 2052 N N . PRO A 1 251 ? -20.707 -21.629 21.597 1.00 85.19 251 PRO A N 1
ATOM 2053 C CA . PRO A 1 251 ? -20.667 -22.955 20.988 1.00 85.19 251 PRO A CA 1
ATOM 2054 C C . PRO A 1 251 ? -21.271 -22.936 19.579 1.00 85.19 251 PRO A C 1
ATOM 2056 O O . PRO A 1 251 ? -22.354 -22.389 19.346 1.00 85.19 251 PRO A O 1
ATOM 2059 N N . PHE A 1 252 ? -20.583 -23.553 18.622 1.00 78.88 252 PHE A N 1
ATOM 2060 C CA . PHE A 1 252 ? -21.007 -23.588 17.230 1.00 78.88 252 PHE A CA 1
ATOM 2061 C C . PHE A 1 252 ? -22.155 -24.585 17.041 1.00 78.88 252 PHE A C 1
ATOM 2063 O O . PHE A 1 252 ? -21.960 -25.794 16.974 1.00 78.88 252 PHE A O 1
ATOM 2070 N N . SER A 1 253 ? -23.383 -24.072 16.942 1.00 65.88 253 SER A N 1
ATOM 2071 C CA . SER A 1 253 ? -24.573 -24.863 16.611 1.00 65.88 253 SER A CA 1
ATOM 2072 C C . SER A 1 253 ? -25.168 -24.393 15.280 1.00 65.88 253 SER A C 1
ATOM 2074 O O . SER A 1 253 ? -26.040 -23.534 15.233 1.00 65.88 253 SER A O 1
ATOM 2076 N N . GLY A 1 254 ? -24.664 -24.933 14.167 1.00 64.81 254 GLY A N 1
ATOM 2077 C CA . GLY A 1 254 ? -25.225 -24.689 12.831 1.00 64.81 254 GLY A CA 1
ATOM 2078 C C . GLY A 1 254 ? -24.904 -23.320 12.209 1.00 64.81 254 GLY A C 1
ATOM 2079 O O . GLY A 1 254 ? -23.852 -22.732 12.477 1.00 64.81 254 GLY A O 1
ATOM 2080 N N . ASP A 1 255 ? -25.806 -22.860 11.330 1.00 62.03 255 ASP A N 1
ATOM 2081 C CA . ASP A 1 255 ? -25.598 -21.773 10.357 1.00 62.03 255 ASP A CA 1
ATOM 2082 C C . ASP A 1 255 ? -25.280 -20.414 11.007 1.00 62.03 255 ASP A C 1
ATOM 2084 O O . ASP A 1 255 ? -25.923 -19.983 11.964 1.00 62.03 255 ASP A O 1
ATOM 2088 N N . VAL A 1 256 ? -24.253 -19.743 10.485 1.00 59.16 256 VAL A N 1
ATOM 2089 C CA . VAL A 1 256 ? -23.640 -18.523 11.036 1.00 59.16 256 VAL A CA 1
ATOM 2090 C C . VAL A 1 256 ? -24.516 -17.285 10.810 1.00 59.16 256 VAL A C 1
ATOM 2092 O O . VAL A 1 256 ? -24.477 -16.340 11.597 1.00 59.16 256 VAL A O 1
ATOM 2095 N N . ASN A 1 257 ? -25.376 -17.320 9.792 1.00 58.34 257 ASN A N 1
ATOM 2096 C CA . ASN A 1 257 ? -26.113 -16.152 9.307 1.00 58.34 257 ASN A CA 1
ATOM 2097 C C . ASN A 1 257 ? -27.244 -15.659 10.230 1.00 58.34 257 ASN A C 1
ATOM 2099 O O . ASN A 1 257 ? -27.735 -14.548 10.047 1.00 58.34 257 ASN A O 1
ATOM 2103 N N . SER A 1 258 ? -27.650 -16.440 11.235 1.00 59.44 258 SER A N 1
ATOM 2104 C CA . SER A 1 258 ? -28.702 -16.071 12.198 1.00 59.44 258 SER A CA 1
ATOM 2105 C C . SER A 1 258 ? -28.181 -15.843 13.620 1.00 59.44 258 SER A C 1
ATOM 2107 O O . SER A 1 258 ? -28.959 -15.875 14.572 1.00 59.44 258 SER A O 1
ATOM 2109 N N . LYS A 1 259 ? -26.864 -15.689 13.794 1.00 71.38 259 LYS A N 1
ATOM 2110 C CA . LYS A 1 259 ? -26.241 -15.652 15.121 1.00 71.38 259 LYS A CA 1
ATOM 2111 C C . LYS A 1 259 ? -26.200 -14.224 15.670 1.00 71.38 259 LYS A C 1
ATOM 2113 O O . LYS A 1 259 ? -25.706 -13.297 15.025 1.00 71.38 259 LYS A O 1
ATOM 2118 N N . GLU A 1 260 ? -26.754 -14.056 16.867 1.00 78.06 260 GLU A N 1
ATOM 2119 C CA . GLU A 1 260 ? -26.834 -12.776 17.570 1.00 78.06 260 GLU A CA 1
ATOM 2120 C C . GLU A 1 260 ? -25.675 -12.596 18.554 1.00 78.06 260 GLU A C 1
ATOM 2122 O O . GLU A 1 260 ? -25.012 -13.553 18.964 1.00 78.06 260 GLU A O 1
ATOM 2127 N N . ARG A 1 261 ? -25.435 -11.337 18.932 1.00 82.00 261 ARG A N 1
ATOM 2128 C CA . ARG A 1 261 ? -24.474 -11.016 19.984 1.00 82.00 261 ARG A CA 1
ATOM 2129 C C . ARG A 1 261 ? -25.019 -11.415 21.346 1.00 82.00 261 ARG A C 1
ATOM 2131 O O . ARG A 1 261 ? -26.193 -11.174 21.628 1.00 82.00 261 ARG A O 1
ATOM 2138 N N . VAL A 1 262 ? -24.144 -11.885 22.227 1.00 84.88 262 VAL A N 1
ATOM 2139 C CA . VAL A 1 262 ? -24.471 -12.062 23.651 1.00 84.88 262 VAL A CA 1
ATOM 2140 C C . VAL A 1 262 ? -24.174 -10.794 24.448 1.00 84.88 262 VAL A C 1
ATOM 2142 O O . VAL A 1 262 ? -24.890 -10.452 25.389 1.00 84.88 262 VAL A O 1
ATOM 2145 N N . THR A 1 263 ? -23.126 -10.069 24.058 1.00 84.94 263 THR A N 1
ATOM 2146 C CA . THR A 1 263 ? -22.720 -8.815 24.697 1.00 84.94 263 THR A CA 1
ATOM 2147 C C . THR A 1 263 ? -23.414 -7.599 24.088 1.00 84.94 263 THR A C 1
ATOM 2149 O O . THR A 1 263 ? -23.656 -7.504 22.878 1.00 84.94 263 THR A O 1
ATOM 2152 N N . LYS A 1 264 ? -23.705 -6.613 24.945 1.00 85.12 264 LYS A N 1
ATOM 2153 C CA . LYS A 1 264 ? -24.237 -5.319 24.511 1.00 85.12 264 LYS A CA 1
ATOM 2154 C C . LYS A 1 264 ? -23.180 -4.559 23.702 1.00 85.12 264 LYS A C 1
ATOM 2156 O O . LYS A 1 264 ? -22.020 -4.514 24.090 1.00 85.12 264 LYS A O 1
ATOM 2161 N N . ARG A 1 265 ? -23.623 -3.913 22.624 1.00 83.75 265 ARG A N 1
ATOM 2162 C CA . ARG A 1 265 ? -22.802 -3.040 21.775 1.00 83.75 265 ARG A CA 1
ATOM 2163 C C . ARG A 1 265 ? -22.309 -1.786 22.494 1.00 83.75 265 ARG A C 1
ATOM 2165 O O . ARG A 1 265 ? -23.071 -1.162 23.247 1.00 83.75 265 ARG A O 1
ATOM 2172 N N . SER A 1 266 ? -21.085 -1.392 22.166 1.00 85.69 266 SER A N 1
ATOM 2173 C CA . SER A 1 266 ? -20.404 -0.198 22.672 1.00 85.69 266 SER A CA 1
ATOM 2174 C C . SER A 1 266 ? -20.214 0.855 21.582 1.00 85.69 266 SER A C 1
ATOM 2176 O O . SER A 1 266 ? -20.249 2.046 21.892 1.00 85.69 266 SER A O 1
ATOM 2178 N N . PHE A 1 267 ? -20.052 0.439 20.324 1.00 83.50 267 PHE A N 1
ATOM 2179 C CA . PHE A 1 267 ? -19.808 1.317 19.184 1.00 83.50 267 PHE A CA 1
ATOM 2180 C C . PHE A 1 267 ? -21.011 1.366 18.239 1.00 83.50 267 PHE A C 1
ATOM 2182 O O . PHE A 1 267 ? -21.763 0.404 18.094 1.00 83.50 267 PHE A O 1
ATOM 2189 N N . TYR A 1 268 ? -21.197 2.535 17.629 1.00 81.62 268 TYR A N 1
ATOM 2190 C CA . TYR A 1 268 ? -22.237 2.815 16.642 1.00 81.62 268 TYR A CA 1
ATOM 2191 C C . TYR A 1 268 ? -21.644 3.753 15.592 1.00 81.62 268 TYR A C 1
ATOM 2193 O O . TYR A 1 268 ? -20.932 4.697 15.948 1.00 81.62 268 TYR A O 1
ATOM 2201 N N . GLY A 1 269 ? -21.923 3.497 14.317 1.00 80.44 269 GLY A N 1
ATOM 2202 C CA . GLY A 1 269 ? -21.327 4.231 13.199 1.00 80.44 269 GLY A CA 1
ATOM 2203 C C . GLY A 1 269 ? -22.307 4.490 12.067 1.00 80.44 269 GLY A C 1
ATOM 2204 O O . GL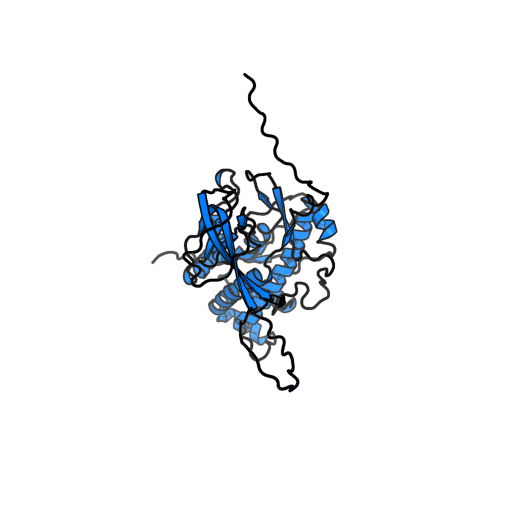Y A 1 269 ? -23.471 4.102 12.130 1.00 80.44 269 GLY A O 1
ATOM 2205 N N . GLY A 1 270 ? -21.821 5.170 11.029 1.00 83.62 270 GLY A N 1
ATOM 2206 C CA . GLY A 1 270 ? -22.583 5.410 9.802 1.00 83.62 270 GLY A CA 1
ATOM 2207 C C . GLY A 1 270 ? -22.696 4.163 8.924 1.00 83.62 270 GLY A C 1
ATOM 2208 O O . GLY A 1 270 ? -23.648 4.032 8.159 1.00 83.62 270 GLY A O 1
ATOM 2209 N N . TYR A 1 271 ? -21.749 3.234 9.060 1.00 88.62 271 TYR A N 1
ATOM 2210 C CA . TYR A 1 271 ? -21.753 1.941 8.388 1.00 88.62 271 TYR A CA 1
ATOM 2211 C C . TYR A 1 271 ? -21.179 0.867 9.314 1.00 88.62 271 TYR A C 1
ATOM 2213 O O . TYR A 1 271 ? -20.276 1.143 10.104 1.00 88.62 271 TYR A O 1
ATOM 2221 N N . GLU A 1 272 ? -21.695 -0.355 9.231 1.00 89.00 272 GLU A N 1
ATOM 2222 C CA . GLU A 1 272 ? -21.296 -1.455 10.107 1.00 89.00 272 GLU A CA 1
ATOM 2223 C C . GLU A 1 272 ? -21.100 -2.732 9.296 1.00 89.00 272 GLU A C 1
ATOM 2225 O O . GLU A 1 272 ? -21.903 -3.044 8.417 1.00 89.00 272 GLU A O 1
ATOM 2230 N N . VAL A 1 273 ? -20.046 -3.482 9.620 1.00 89.06 273 VAL A N 1
ATOM 2231 C CA . VAL A 1 273 ? -19.764 -4.779 8.998 1.00 89.06 273 VAL A CA 1
ATOM 2232 C C . VAL A 1 273 ? -19.643 -5.837 10.080 1.00 89.06 273 VAL A C 1
ATOM 2234 O O . VAL A 1 273 ? -18.850 -5.698 11.011 1.00 89.06 273 VAL A O 1
ATOM 2237 N N . ARG A 1 274 ? -20.427 -6.910 9.955 1.00 89.00 274 ARG A N 1
ATOM 2238 C CA . ARG A 1 274 ? -20.357 -8.067 10.848 1.00 89.00 274 ARG A CA 1
ATOM 2239 C C . ARG A 1 274 ? -19.467 -9.139 10.239 1.00 89.00 274 ARG A C 1
ATOM 2241 O O . ARG A 1 274 ? -19.704 -9.586 9.124 1.00 89.00 274 ARG A O 1
ATOM 2248 N N . THR A 1 275 ? -18.496 -9.586 11.019 1.00 89.31 275 THR A N 1
ATOM 2249 C CA . THR A 1 275 ? -17.610 -10.708 10.700 1.00 89.31 275 THR A CA 1
ATOM 2250 C C . THR A 1 275 ? -17.673 -11.748 11.814 1.00 89.31 275 THR A C 1
ATOM 2252 O O . THR A 1 275 ? -18.194 -11.484 12.904 1.00 89.31 275 THR A O 1
ATOM 2255 N N . PHE A 1 276 ? -17.163 -12.946 11.540 1.00 87.94 276 PHE A N 1
ATOM 2256 C CA . PHE A 1 276 ? -17.164 -14.050 12.490 1.00 87.94 276 PHE A CA 1
ATOM 2257 C C . PHE A 1 276 ? -15.779 -14.670 12.566 1.00 87.94 276 PHE A C 1
ATOM 2259 O O . PHE A 1 276 ? -15.135 -14.898 11.546 1.00 87.94 276 PHE A O 1
ATOM 2266 N N . GLU A 1 277 ? -15.353 -14.998 13.777 1.00 89.00 277 GLU A N 1
ATOM 2267 C CA . GLU A 1 277 ? -14.198 -15.862 13.988 1.00 89.00 277 GLU A CA 1
ATOM 2268 C C . GLU A 1 277 ? -14.679 -17.219 14.480 1.00 89.00 277 GLU A C 1
ATOM 2270 O O . GLU A 1 277 ? -15.584 -17.291 15.312 1.00 89.00 277 GLU A O 1
ATOM 2275 N N . VAL A 1 278 ? -14.062 -18.288 13.981 1.00 87.44 278 VAL A N 1
ATOM 2276 C CA . VAL A 1 278 ? -14.340 -19.668 14.387 1.00 87.44 278 VAL A CA 1
ATOM 2277 C C . VAL A 1 278 ? -13.046 -20.282 14.900 1.00 87.44 278 VAL A C 1
ATOM 2279 O O . VAL A 1 278 ? -11.986 -20.093 14.304 1.00 87.44 278 VAL A O 1
ATOM 2282 N N . ARG A 1 279 ? -13.121 -21.018 16.007 1.00 87.56 279 ARG A N 1
ATOM 2283 C CA . ARG A 1 279 ? -11.993 -21.780 16.543 1.00 87.56 279 ARG A CA 1
ATOM 2284 C C . ARG A 1 279 ? -12.422 -23.183 16.930 1.00 87.56 279 ARG A C 1
ATOM 2286 O O . ARG A 1 279 ? -13.563 -23.412 17.323 1.00 87.56 279 ARG A O 1
ATOM 2293 N N . LYS A 1 280 ? -11.459 -24.098 16.899 1.00 86.31 280 LYS A N 1
ATOM 2294 C CA . LYS A 1 280 ? -11.591 -25.420 17.502 1.00 86.31 280 LYS A CA 1
ATOM 2295 C C . LYS A 1 280 ? -11.081 -25.371 18.930 1.00 86.31 280 LYS A C 1
ATOM 2297 O O . LYS A 1 280 ? -9.963 -24.917 19.176 1.00 86.31 280 LYS A O 1
ATOM 2302 N N . LYS A 1 281 ? -11.900 -25.826 19.867 1.00 82.00 281 LYS A N 1
ATOM 2303 C CA . LYS A 1 281 ? -11.537 -25.953 21.268 1.00 82.00 281 LYS A CA 1
ATOM 2304 C C . LYS A 1 281 ? -11.405 -27.426 21.607 1.00 82.00 281 LYS A C 1
ATOM 2306 O O . LYS A 1 281 ? -12.354 -28.195 21.489 1.00 82.00 281 LYS A O 1
ATOM 2311 N N . ILE A 1 282 ? -10.214 -27.793 22.060 1.00 75.38 282 ILE A N 1
ATOM 2312 C CA . ILE A 1 282 ? -9.959 -29.115 22.619 1.00 75.38 282 ILE A CA 1
ATOM 2313 C C . ILE A 1 282 ? -10.446 -29.069 24.065 1.00 75.38 282 ILE A C 1
ATOM 2315 O O . ILE A 1 282 ? -9.869 -28.373 24.907 1.00 75.38 282 ILE A O 1
ATOM 2319 N N . CYS A 1 283 ? -11.549 -29.755 24.347 1.00 62.81 283 CYS A N 1
ATOM 2320 C CA . CYS A 1 283 ? -12.062 -29.881 25.702 1.00 62.81 283 CYS A CA 1
ATOM 2321 C C . CYS A 1 283 ? -11.408 -31.108 26.361 1.00 62.81 283 CYS A C 1
ATOM 2323 O O . CYS A 1 283 ? -11.692 -32.234 25.950 1.00 62.81 283 CYS A O 1
ATOM 2325 N N . PRO A 1 284 ? -10.558 -30.945 27.397 1.00 54.78 284 PRO A N 1
ATOM 2326 C CA . PRO A 1 284 ? -10.074 -32.096 28.147 1.00 54.78 284 PRO A CA 1
ATOM 2327 C C . PRO A 1 284 ? -11.277 -32.805 28.777 1.00 54.78 284 PRO A C 1
ATOM 2329 O O . PRO A 1 284 ? -12.108 -32.157 29.425 1.00 54.78 284 PRO A O 1
ATOM 2332 N N . GLN A 1 285 ? -11.393 -34.124 28.577 1.00 53.47 285 GLN A N 1
ATOM 2333 C CA . GLN A 1 285 ? -12.486 -34.927 29.127 1.00 53.47 285 GLN A CA 1
ATOM 2334 C C . GLN A 1 285 ? -12.445 -34.913 30.665 1.00 53.47 285 GLN A C 1
ATOM 2336 O O . GLN A 1 285 ? -11.939 -35.824 31.320 1.00 53.47 285 GLN A O 1
ATOM 2341 N N . ASN A 1 286 ? -13.046 -33.901 31.285 1.00 45.69 286 ASN A N 1
ATOM 2342 C CA . ASN A 1 286 ? -13.396 -33.960 32.693 1.00 45.69 286 ASN A CA 1
ATOM 2343 C C . ASN A 1 286 ? -14.557 -34.937 32.839 1.00 45.69 286 ASN A C 1
ATOM 2345 O O . ASN A 1 286 ? -15.703 -34.577 32.583 1.00 45.69 286 ASN A O 1
ATOM 2349 N N . GLN A 1 287 ? -14.214 -36.175 33.213 1.00 42.66 287 GLN A N 1
ATOM 2350 C CA . GLN A 1 287 ? -15.035 -37.224 33.825 1.00 42.66 287 GLN A CA 1
ATOM 2351 C C . GLN A 1 287 ? -16.497 -36.818 34.074 1.00 42.66 287 GLN A C 1
ATOM 2353 O O . GLN A 1 287 ? -16.932 -36.637 35.215 1.00 42.66 287 GLN A O 1
ATOM 2358 N N . LYS A 1 288 ? -17.307 -36.727 33.012 1.00 39.72 288 LYS A N 1
ATOM 2359 C CA . LYS A 1 288 ? -18.757 -36.740 33.167 1.00 39.72 288 LYS A CA 1
ATOM 2360 C C . LYS A 1 288 ? -19.069 -38.136 33.674 1.00 39.72 288 LYS A C 1
ATOM 2362 O O . LYS A 1 288 ? -19.061 -39.100 32.908 1.00 39.72 288 LYS A O 1
ATOM 2367 N N . GLN A 1 289 ? -19.285 -38.247 34.986 1.00 40.25 289 GLN A N 1
ATOM 2368 C CA . GLN A 1 289 ? -19.902 -39.400 35.620 1.00 40.25 289 GLN A CA 1
ATOM 2369 C C . GLN A 1 289 ? -21.188 -39.702 34.852 1.00 40.25 289 GLN A C 1
ATOM 2371 O O . GLN A 1 289 ? -22.251 -39.145 35.116 1.00 40.25 289 GLN A O 1
ATOM 2376 N N . LYS A 1 290 ? -21.087 -40.605 33.878 1.00 37.91 290 LYS A N 1
ATOM 2377 C CA . LYS A 1 290 ? -22.215 -41.349 33.354 1.00 37.91 290 LYS A CA 1
ATOM 2378 C C . LYS A 1 290 ? -22.776 -42.107 34.556 1.00 37.91 290 LYS A C 1
ATOM 2380 O O . LYS A 1 290 ? -22.316 -43.205 34.863 1.00 37.91 290 LYS A O 1
ATOM 2385 N N . GLN A 1 291 ? -23.754 -41.521 35.254 1.00 36.31 291 GLN A N 1
ATOM 2386 C CA . GLN A 1 291 ? -24.677 -42.256 36.116 1.00 36.31 291 GLN A CA 1
ATOM 2387 C C . GLN A 1 291 ? -25.488 -43.198 35.221 1.00 36.31 291 GLN A C 1
ATOM 2389 O O . GLN A 1 291 ? -26.658 -42.992 34.923 1.00 36.31 291 GLN A O 1
ATOM 2394 N N . VAL A 1 292 ? -24.831 -44.253 34.751 1.00 36.28 292 VAL A N 1
ATOM 2395 C CA . VAL A 1 292 ? -25.494 -45.430 34.231 1.00 36.28 292 VAL A CA 1
ATOM 2396 C C . VAL A 1 292 ? -25.868 -46.228 35.465 1.00 36.28 292 VAL A C 1
ATOM 2398 O O . VAL A 1 292 ? -25.070 -46.980 36.024 1.00 36.28 292 VAL A O 1
ATOM 2401 N N . THR A 1 293 ? -27.110 -46.068 35.903 1.00 43.69 293 THR A N 1
ATOM 2402 C CA . THR A 1 293 ? -27.798 -47.073 36.706 1.00 43.69 293 THR A CA 1
ATOM 2403 C C . THR A 1 293 ? -27.867 -48.366 35.888 1.00 43.69 293 THR A C 1
ATOM 2405 O O . THR A 1 293 ? -28.842 -48.648 35.199 1.00 43.69 293 THR A O 1
ATOM 2408 N N . LYS A 1 294 ? -26.815 -49.191 35.947 1.00 37.66 294 LYS A N 1
ATOM 2409 C CA . LYS A 1 294 ? -26.878 -50.595 35.529 1.00 37.66 294 LYS A CA 1
ATOM 2410 C C . LYS A 1 294 ? -26.447 -51.503 36.668 1.00 37.66 294 LYS A C 1
ATOM 2412 O O . LYS A 1 294 ? -25.283 -51.601 37.042 1.00 37.66 294 LYS A O 1
ATOM 2417 N N . LYS A 1 295 ? -27.463 -52.192 37.188 1.00 40.66 295 LYS A N 1
ATOM 2418 C CA . LYS A 1 295 ? -27.371 -53.412 37.985 1.00 40.66 295 LYS A CA 1
ATOM 2419 C C . LYS A 1 295 ? -26.309 -54.367 37.410 1.00 40.66 295 LYS A C 1
ATOM 2421 O O . LYS A 1 295 ? -26.325 -54.660 36.221 1.00 40.66 295 LYS A O 1
ATOM 2426 N N . LEU A 1 296 ? -25.455 -54.866 38.308 1.00 43.09 296 LEU A N 1
ATOM 2427 C CA . LEU A 1 296 ? -24.775 -56.171 38.321 1.00 43.09 296 LEU A CA 1
ATOM 2428 C C . LEU A 1 296 ? -24.479 -56.867 36.967 1.00 43.09 296 LEU A C 1
ATOM 2430 O O . LEU A 1 296 ? -25.365 -57.487 36.387 1.00 43.09 296 LEU A O 1
ATOM 2434 N N . LYS A 1 297 ? -23.189 -57.023 36.623 1.00 37.75 297 LYS A N 1
ATOM 2435 C CA . LYS A 1 297 ? -22.437 -58.297 36.773 1.00 37.75 297 LYS A CA 1
ATOM 2436 C C . LYS A 1 297 ? -20.994 -58.189 36.244 1.00 37.75 297 LYS A C 1
ATOM 2438 O O . LYS A 1 297 ? -20.721 -57.624 35.196 1.00 37.75 297 LYS A O 1
ATOM 2443 N N . ARG A 1 298 ? -20.088 -58.798 37.016 1.00 44.91 298 ARG A N 1
ATOM 2444 C CA . ARG A 1 298 ? -18.644 -59.000 36.803 1.00 44.91 298 ARG A CA 1
ATOM 2445 C C . ARG A 1 298 ? -18.275 -59.565 35.418 1.00 44.91 298 ARG A C 1
ATOM 2447 O O . ARG A 1 298 ? -18.761 -60.638 35.072 1.00 44.91 298 ARG A O 1
ATOM 2454 N N . LYS A 1 299 ? -17.238 -58.998 34.786 1.00 38.28 299 LYS A N 1
ATOM 2455 C CA . LYS A 1 299 ? -16.013 -59.719 34.363 1.00 38.28 299 LYS A CA 1
ATOM 2456 C C . LYS A 1 299 ? -14.943 -58.725 33.888 1.00 38.28 299 LYS A C 1
ATOM 2458 O O . LYS A 1 299 ? -15.221 -57.855 33.076 1.00 38.28 299 LYS A O 1
ATOM 2463 N N . ARG A 1 300 ? -13.729 -58.870 34.429 1.00 46.34 300 ARG A N 1
ATOM 2464 C CA . ARG A 1 300 ? -12.524 -58.106 34.076 1.00 46.34 300 ARG A CA 1
ATOM 2465 C C . ARG A 1 300 ? -12.068 -58.445 32.651 1.00 46.34 300 ARG A C 1
ATOM 2467 O O . ARG A 1 300 ? -11.833 -59.617 32.363 1.00 46.34 300 ARG A O 1
ATOM 2474 N N . LYS A 1 301 ? -11.859 -57.421 31.828 1.00 37.47 301 LYS A N 1
ATOM 2475 C CA . LYS A 1 301 ? -10.901 -57.396 30.715 1.00 37.47 301 LYS A CA 1
ATOM 2476 C C . LYS A 1 301 ? -10.420 -55.950 30.583 1.00 37.47 301 LYS A C 1
ATOM 2478 O O . LYS A 1 301 ? -11.236 -55.048 30.731 1.00 37.47 301 LYS A O 1
ATOM 2483 N N . GLY A 1 302 ? -9.106 -55.765 30.454 1.00 42.16 302 GLY A N 1
ATOM 2484 C CA . GLY A 1 302 ? -8.459 -54.455 30.429 1.00 42.16 302 GLY A CA 1
ATOM 2485 C C . GLY A 1 302 ? -9.017 -53.586 29.309 1.00 42.16 302 GLY A C 1
ATOM 2486 O O . GLY A 1 302 ? -9.144 -54.052 28.179 1.00 42.16 302 GLY A O 1
ATOM 2487 N N . THR A 1 303 ? -9.381 -52.361 29.667 1.00 39.31 303 THR A N 1
ATOM 2488 C CA . THR A 1 303 ? -9.827 -51.325 28.744 1.00 39.31 303 THR A CA 1
ATOM 2489 C C . THR A 1 303 ? -8.629 -50.418 28.503 1.00 39.31 303 THR A C 1
ATOM 2491 O O . THR A 1 303 ? -8.186 -49.743 29.431 1.00 39.31 303 THR A O 1
ATOM 2494 N N . GLU A 1 304 ? -8.078 -50.444 27.292 1.00 40.47 304 GLU A N 1
ATOM 2495 C CA . GLU A 1 304 ? -7.286 -49.328 26.775 1.00 40.47 304 GLU A CA 1
ATOM 2496 C C . GLU A 1 304 ? -8.191 -48.095 26.789 1.00 40.47 304 GLU A C 1
ATOM 2498 O O . GLU A 1 304 ? -9.251 -48.087 26.159 1.00 40.47 304 GLU A O 1
ATOM 2503 N N . ILE A 1 305 ? -7.823 -47.094 27.586 1.00 43.81 305 ILE A N 1
ATOM 2504 C CA . ILE A 1 305 ? -8.466 -45.785 27.557 1.00 43.81 305 ILE A CA 1
ATOM 2505 C C . ILE A 1 305 ? -7.855 -45.078 26.352 1.00 43.81 305 ILE A C 1
ATOM 2507 O O . ILE A 1 305 ? -6.761 -44.532 26.439 1.00 43.81 305 ILE A O 1
ATOM 2511 N N . VAL A 1 306 ? -8.529 -45.165 25.209 1.00 45.78 306 VAL A N 1
ATOM 2512 C CA . VAL A 1 306 ? -8.314 -44.209 24.125 1.00 45.78 306 VAL A CA 1
ATOM 2513 C C . VAL A 1 306 ? -9.013 -42.933 24.583 1.00 45.78 306 VAL A C 1
ATOM 2515 O O . VAL A 1 306 ? -10.241 -42.897 24.668 1.00 45.78 306 VAL A O 1
ATOM 2518 N N . GLU A 1 307 ? -8.238 -41.930 24.989 1.00 49.72 307 GLU A N 1
ATOM 2519 C CA . GLU A 1 307 ? -8.748 -40.577 25.208 1.00 49.72 307 GLU A CA 1
ATOM 2520 C C . GLU A 1 307 ? -9.111 -40.003 23.830 1.00 49.72 307 GLU A C 1
ATOM 2522 O O . GLU A 1 307 ? -8.263 -39.479 23.117 1.00 49.72 307 GLU A O 1
ATOM 2527 N N . GLU A 1 308 ? -10.363 -40.187 23.404 1.00 53.38 308 GLU A N 1
ATOM 2528 C CA . GLU A 1 308 ? -10.912 -39.436 22.272 1.00 53.38 308 GLU A CA 1
ATOM 2529 C C . GLU A 1 308 ? -11.101 -37.985 22.730 1.00 53.38 308 GLU A C 1
ATOM 2531 O O . GLU A 1 308 ? -12.012 -37.672 23.501 1.00 53.38 308 GLU A O 1
ATOM 2536 N N . GLU A 1 309 ? -10.200 -37.104 22.300 1.00 59.84 309 GLU A N 1
ATOM 2537 C CA . GLU A 1 309 ? -10.372 -35.661 22.442 1.00 59.84 309 GLU A CA 1
ATOM 2538 C C . GLU A 1 309 ? -11.628 -35.240 21.662 1.00 59.84 309 GLU A C 1
ATOM 2540 O O . GLU A 1 309 ? -11.707 -35.392 20.443 1.00 59.84 309 GLU A O 1
ATOM 2545 N N . GLU A 1 310 ? -12.647 -34.758 22.376 1.00 67.31 310 GLU A N 1
ATOM 2546 C CA . GLU A 1 310 ? -13.852 -34.202 21.758 1.00 67.31 310 GLU A CA 1
ATOM 2547 C C . GLU A 1 310 ? -13.518 -32.764 21.321 1.00 67.31 310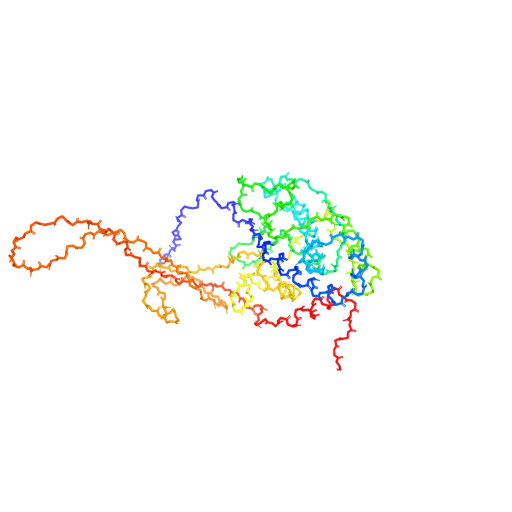 GLU A C 1
ATOM 2549 O O . GLU A 1 310 ? -13.316 -31.875 22.156 1.00 67.31 310 GLU A O 1
ATOM 2554 N N . GLU A 1 311 ? -13.393 -32.550 20.009 1.00 75.31 311 GLU A N 1
ATOM 2555 C CA . GLU A 1 311 ? -13.248 -31.214 19.424 1.00 75.31 311 GLU A CA 1
ATOM 2556 C C . GLU A 1 311 ? -14.620 -30.524 19.393 1.00 75.31 311 GLU A C 1
ATOM 2558 O O . GLU A 1 311 ? -15.526 -30.953 18.677 1.00 75.31 311 GLU A O 1
ATOM 2563 N N . GLU A 1 312 ? -14.772 -29.435 20.148 1.00 81.50 312 GLU A N 1
ATOM 2564 C CA . GLU A 1 312 ? -15.939 -28.554 20.052 1.00 81.50 312 GLU A CA 1
ATOM 2565 C C . GLU A 1 312 ? -15.567 -27.305 19.243 1.00 81.50 312 GLU A C 1
ATOM 2567 O O . GLU A 1 312 ? -14.576 -26.626 19.523 1.00 81.50 312 GLU A O 1
ATOM 2572 N N . GLU A 1 313 ? -16.363 -26.980 18.226 1.00 86.12 313 GLU A N 1
ATOM 2573 C CA . GLU A 1 313 ? -16.219 -25.722 17.495 1.00 86.12 313 GLU A CA 1
ATOM 2574 C C . GLU A 1 313 ? -16.915 -24.588 18.258 1.00 86.12 313 GLU A C 1
ATOM 2576 O O . GLU A 1 313 ? -18.034 -24.732 18.755 1.00 86.12 313 GLU A O 1
ATOM 2581 N N . GLU A 1 314 ? -16.258 -23.435 18.341 1.00 88.94 314 GLU A N 1
ATOM 2582 C CA . GLU A 1 314 ? -16.803 -22.201 18.903 1.00 88.94 314 GLU A CA 1
ATOM 2583 C C . GLU A 1 314 ? -16.702 -21.080 17.863 1.00 88.94 314 GLU A C 1
ATOM 2585 O O . GLU A 1 314 ? -15.783 -21.058 17.045 1.00 88.94 314 GLU A O 1
ATOM 2590 N N . PHE A 1 315 ? -17.616 -20.114 17.916 1.00 88.69 315 PHE A N 1
ATOM 2591 C CA . PHE A 1 315 ? -17.532 -18.880 17.136 1.00 88.69 315 PHE A CA 1
ATOM 2592 C C . PHE A 1 315 ? -17.670 -17.650 18.024 1.00 88.69 315 PHE A C 1
ATOM 2594 O O . PHE A 1 315 ? -18.209 -17.732 19.123 1.00 88.69 315 PHE A O 1
ATOM 2601 N N . ARG A 1 316 ? -17.245 -16.493 17.527 1.00 90.19 316 ARG A N 1
ATOM 2602 C CA . ARG A 1 316 ? -17.617 -15.197 18.099 1.00 90.19 316 ARG A CA 1
ATOM 2603 C C . ARG A 1 316 ? -17.959 -14.199 17.009 1.00 90.19 316 ARG A C 1
ATOM 2605 O O . ARG A 1 316 ? -17.423 -14.262 15.902 1.00 90.19 316 ARG A O 1
ATOM 2612 N N . VAL A 1 317 ? -18.858 -13.284 17.344 1.00 89.81 317 VAL A N 1
ATOM 2613 C CA . VAL A 1 317 ? -19.289 -12.196 16.464 1.00 89.81 317 VAL A CA 1
ATOM 2614 C C . VAL A 1 317 ? -18.363 -10.998 16.647 1.00 89.81 317 VAL A C 1
ATOM 2616 O O . VAL A 1 317 ? -18.015 -10.643 17.774 1.00 89.81 317 VAL A O 1
ATOM 2619 N N . ILE A 1 318 ? -17.986 -10.352 15.548 1.00 91.19 318 ILE A N 1
ATOM 2620 C CA . ILE A 1 318 ? -17.226 -9.103 15.558 1.00 91.19 318 ILE A CA 1
ATOM 2621 C C . ILE A 1 318 ? -17.964 -8.087 14.695 1.00 91.19 318 ILE A C 1
ATOM 2623 O O . ILE A 1 318 ? -18.081 -8.264 13.484 1.00 91.19 318 ILE A O 1
ATOM 2627 N N . ASP A 1 319 ? -18.437 -7.014 15.325 1.00 90.56 319 ASP A N 1
ATOM 2628 C CA . ASP A 1 319 ? -19.080 -5.900 14.630 1.00 90.56 319 ASP A CA 1
ATOM 2629 C C . ASP A 1 319 ? -18.080 -4.750 14.492 1.00 90.56 319 ASP A C 1
ATOM 2631 O O . ASP A 1 319 ? -17.692 -4.135 15.487 1.00 90.56 319 ASP A O 1
ATOM 2635 N N . TRP A 1 320 ? -17.669 -4.464 13.262 1.00 92.19 320 TRP A N 1
ATOM 2636 C CA . TRP A 1 320 ? -16.808 -3.342 12.907 1.00 92.19 320 TRP A CA 1
ATOM 2637 C C . TRP A 1 320 ? -17.641 -2.103 12.608 1.00 92.19 320 TRP A C 1
ATOM 2639 O O . TRP A 1 320 ? -18.692 -2.192 11.972 1.00 92.19 320 TRP A O 1
ATOM 2649 N N . THR A 1 321 ? -17.157 -0.946 13.050 1.00 91.69 321 THR A N 1
ATOM 2650 C CA . THR A 1 321 ? -17.887 0.319 12.976 1.00 91.69 321 THR A CA 1
ATOM 2651 C C . THR A 1 321 ? -17.122 1.349 12.156 1.00 91.69 321 THR A C 1
ATOM 2653 O O . THR A 1 321 ? -15.976 1.674 12.456 1.00 91.69 321 THR A O 1
ATOM 2656 N N . TYR A 1 322 ? -17.787 1.915 11.154 1.00 93.25 322 TYR A N 1
ATOM 2657 C CA . TYR A 1 322 ? -17.206 2.841 10.188 1.00 93.25 322 TYR A CA 1
ATOM 2658 C C . TYR A 1 322 ? -17.973 4.159 10.128 1.00 93.25 322 TYR A C 1
ATOM 2660 O O . TYR A 1 322 ? -19.165 4.228 10.437 1.00 93.25 322 TYR A O 1
ATOM 2668 N N . TYR A 1 323 ? -17.292 5.214 9.678 1.00 91.38 323 TYR A N 1
ATOM 2669 C CA . TYR A 1 323 ? -17.960 6.472 9.345 1.00 91.38 323 TYR A CA 1
ATOM 2670 C C . TYR A 1 323 ? -18.655 6.356 7.992 1.00 91.38 323 TYR A C 1
ATOM 2672 O O . TYR A 1 323 ? -19.820 6.721 7.873 1.00 91.38 323 TYR A O 1
ATOM 2680 N N . HIS A 1 324 ? -17.950 5.819 6.990 1.00 87.88 324 HIS A N 1
ATOM 2681 C CA . HIS A 1 324 ? -18.456 5.697 5.624 1.00 87.88 324 HIS A CA 1
ATOM 2682 C C . HIS A 1 324 ? -17.941 4.430 4.949 1.00 87.88 324 HIS A C 1
ATOM 2684 O O . HIS A 1 324 ? -16.787 4.037 5.133 1.00 87.88 324 HIS A O 1
ATOM 2690 N N . MET A 1 325 ? -18.779 3.844 4.101 1.00 89.56 325 MET A N 1
ATOM 2691 C CA . MET A 1 325 ? -18.340 2.921 3.061 1.00 89.56 325 MET A CA 1
ATOM 2692 C C . MET A 1 325 ? -17.894 3.749 1.852 1.00 89.56 325 MET A C 1
ATOM 2694 O O . MET A 1 325 ? -18.660 4.564 1.342 1.00 89.56 325 MET A O 1
ATOM 2698 N N . VAL A 1 326 ? -16.645 3.572 1.427 1.00 86.25 326 VAL A N 1
ATOM 2699 C CA . VAL A 1 326 ? -15.994 4.419 0.415 1.00 86.25 326 VAL A CA 1
ATOM 2700 C C . VAL A 1 326 ? -16.006 3.794 -0.978 1.00 86.25 326 VAL A C 1
ATOM 2702 O O . VAL A 1 326 ? -15.987 4.522 -1.967 1.00 86.25 326 VAL A O 1
ATOM 2705 N N . LEU A 1 327 ? -16.076 2.463 -1.070 1.00 80.25 327 LEU A N 1
ATOM 2706 C CA . LEU A 1 327 ? -16.263 1.734 -2.327 1.00 80.25 327 LEU A CA 1
ATOM 2707 C C . LEU A 1 327 ? -17.357 0.680 -2.151 1.00 80.25 327 LEU A C 1
ATOM 2709 O O . LEU A 1 327 ? -17.279 -0.134 -1.231 1.00 80.25 327 LEU A O 1
ATOM 2713 N N . MET A 1 328 ? -18.349 0.699 -3.046 1.00 66.12 328 MET A N 1
ATOM 2714 C CA . MET A 1 328 ? -19.366 -0.346 -3.171 1.00 66.12 328 MET A CA 1
ATOM 2715 C C . MET A 1 328 ? -19.060 -1.207 -4.390 1.00 66.12 328 MET A C 1
ATOM 2717 O O . MET A 1 328 ? -19.228 -0.749 -5.519 1.00 66.12 328 MET A O 1
ATOM 2721 N N . GLY A 1 329 ? -18.669 -2.457 -4.159 1.00 60.12 329 GLY A N 1
ATOM 2722 C CA . GLY A 1 329 ? -18.431 -3.415 -5.229 1.00 60.12 329 GLY A CA 1
ATOM 2723 C C . GLY A 1 329 ? -17.127 -3.178 -5.994 1.00 60.12 329 GLY A C 1
ATOM 2724 O O . GLY A 1 329 ? -16.595 -2.074 -6.110 1.00 60.12 329 GLY A O 1
ATOM 2725 N N . TYR A 1 330 ? -16.596 -4.275 -6.515 1.00 58.88 330 TYR A N 1
ATOM 2726 C 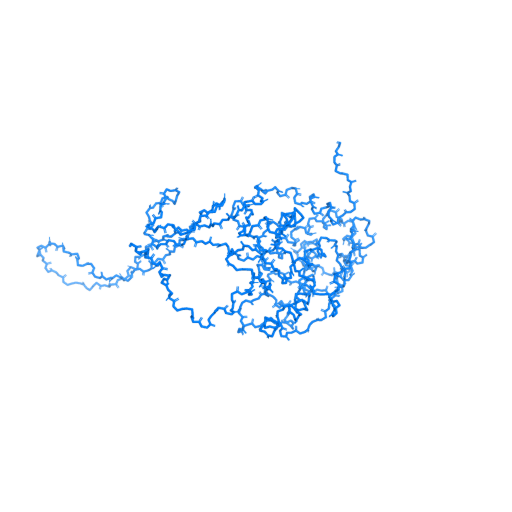CA . TYR A 1 330 ? -15.276 -4.342 -7.119 1.00 58.88 330 TYR A CA 1
ATOM 2727 C C . TYR A 1 330 ? -15.368 -4.971 -8.492 1.00 58.88 330 TYR A C 1
ATOM 2729 O O . TYR A 1 330 ? -15.714 -6.144 -8.648 1.00 58.88 330 TYR A O 1
ATOM 2737 N N . HIS A 1 331 ? -15.052 -4.177 -9.508 1.00 63.41 331 HIS A N 1
ATOM 2738 C CA . HIS A 1 331 ? -15.044 -4.627 -10.888 1.00 63.41 331 HIS A CA 1
ATOM 2739 C C . HIS A 1 331 ? -13.599 -4.738 -11.373 1.00 63.41 331 HIS A C 1
ATOM 2741 O O . HIS A 1 331 ? -12.936 -3.751 -11.682 1.00 63.41 331 HIS A O 1
ATOM 2747 N N . GLN A 1 332 ? -13.100 -5.974 -11.474 1.00 60.28 332 GLN A N 1
ATOM 2748 C CA . GLN A 1 332 ? -11.723 -6.253 -11.905 1.00 60.28 332 GLN A CA 1
ATOM 2749 C C . GLN A 1 332 ? -11.367 -5.595 -13.253 1.00 60.28 332 GLN A C 1
ATOM 2751 O O . GLN A 1 332 ? -10.239 -5.141 -13.434 1.00 60.28 332 GLN A O 1
ATOM 2756 N N . HIS A 1 333 ? -12.321 -5.490 -14.186 1.00 59.25 333 HIS A N 1
ATOM 2757 C CA . HIS A 1 333 ? -12.095 -4.898 -15.512 1.00 59.25 333 HIS A CA 1
ATOM 2758 C C . HIS A 1 333 ? -11.885 -3.375 -15.498 1.00 59.25 333 HIS A C 1
ATOM 2760 O O . HIS A 1 333 ? -11.194 -2.838 -16.365 1.00 59.25 333 HIS A O 1
ATOM 2766 N N . GLU A 1 334 ? -12.446 -2.674 -14.516 1.00 66.81 334 GLU A N 1
ATOM 2767 C CA . GLU A 1 334 ? -12.365 -1.216 -14.389 1.00 66.81 334 GLU A CA 1
ATOM 2768 C C . GLU A 1 334 ? -11.061 -0.771 -13.701 1.00 66.81 334 GLU A C 1
ATOM 2770 O O . GLU A 1 334 ? -10.555 0.314 -13.992 1.00 66.81 334 GLU A O 1
ATOM 2775 N N . ARG A 1 335 ? -10.425 -1.638 -12.892 1.00 74.88 335 ARG A N 1
ATOM 2776 C CA . ARG A 1 335 ? -9.109 -1.371 -12.268 1.00 74.88 335 ARG A CA 1
ATOM 2777 C C . ARG A 1 335 ? -8.032 -1.061 -13.295 1.00 74.88 335 ARG A C 1
ATOM 2779 O O . ARG A 1 335 ? -7.301 -0.084 -13.158 1.00 74.88 335 ARG A O 1
ATOM 2786 N N . SER A 1 336 ? -7.938 -1.873 -14.348 1.00 69.94 336 SER A N 1
ATOM 2787 C CA . SER A 1 336 ? -6.962 -1.641 -15.413 1.00 69.94 336 SER A CA 1
ATOM 2788 C C . SER A 1 336 ? -7.249 -0.348 -16.172 1.00 69.94 336 SER A C 1
ATOM 2790 O O . SER A 1 336 ? -6.312 0.289 -16.635 1.00 69.94 336 SER A O 1
ATOM 2792 N N . GLN A 1 337 ? -8.512 0.068 -16.301 1.00 72.88 337 GLN A N 1
ATOM 2793 C CA . GLN A 1 337 ? -8.858 1.336 -16.950 1.00 72.88 337 GLN A CA 1
ATOM 2794 C C . GLN A 1 337 ? -8.488 2.538 -16.075 1.00 72.88 337 GLN A C 1
ATOM 2796 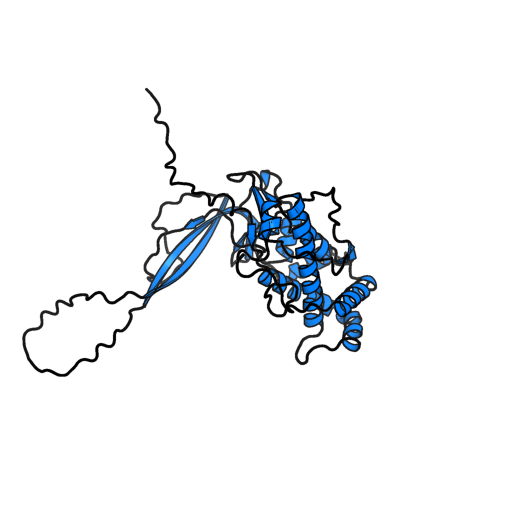O O . GLN A 1 337 ? -7.877 3.479 -16.578 1.00 72.88 337 GLN A O 1
ATOM 2801 N N . ALA A 1 338 ? -8.779 2.476 -14.774 1.00 72.31 338 ALA A N 1
ATOM 2802 C CA . ALA A 1 338 ? -8.380 3.496 -13.807 1.00 72.31 338 ALA A CA 1
ATOM 2803 C C . ALA A 1 338 ? -6.850 3.603 -13.686 1.00 72.31 338 ALA A C 1
ATOM 2805 O O . ALA A 1 338 ? -6.294 4.695 -13.696 1.00 72.31 338 ALA A O 1
ATOM 2806 N N . LEU A 1 339 ? -6.135 2.474 -13.674 1.00 78.06 339 LEU A N 1
ATOM 2807 C CA . LEU A 1 339 ? -4.674 2.488 -13.720 1.00 78.06 339 LEU A CA 1
ATOM 2808 C C . LEU A 1 339 ? -4.164 3.102 -15.028 1.00 78.06 339 LEU A C 1
ATOM 2810 O O . LEU A 1 339 ? -3.239 3.905 -15.009 1.00 78.06 339 LEU A O 1
ATOM 2814 N N . ARG A 1 340 ? -4.779 2.774 -16.171 1.00 76.81 340 ARG A N 1
ATOM 2815 C CA . ARG A 1 340 ? -4.398 3.350 -17.469 1.00 76.81 340 ARG A CA 1
ATOM 2816 C C . ARG A 1 340 ? -4.622 4.857 -17.537 1.00 76.81 340 ARG A C 1
ATOM 2818 O O . ARG A 1 340 ? -3.828 5.517 -18.192 1.00 76.81 340 ARG A O 1
ATOM 2825 N N . SER A 1 341 ? -5.657 5.400 -16.896 1.00 72.88 341 SER A N 1
ATOM 2826 C CA . SER A 1 341 ? -5.900 6.848 -16.907 1.00 72.88 341 SER A CA 1
ATOM 2827 C C . SER A 1 341 ? -4.869 7.630 -16.087 1.00 72.88 341 SER A C 1
ATOM 2829 O O . SER A 1 341 ? -4.575 8.776 -16.429 1.00 72.88 341 SER A O 1
ATOM 2831 N N . ILE A 1 342 ? -4.296 7.010 -15.047 1.00 71.25 342 ILE A N 1
ATOM 2832 C CA . ILE A 1 342 ? -3.269 7.618 -14.188 1.00 71.25 342 ILE A CA 1
ATOM 2833 C C . ILE A 1 342 ? -1.860 7.365 -14.739 1.00 71.25 342 ILE A C 1
ATOM 2835 O O . ILE A 1 342 ? -1.088 8.304 -14.906 1.00 71.25 342 ILE A O 1
ATOM 2839 N N . ALA A 1 343 ? -1.528 6.111 -15.049 1.00 70.12 343 ALA A N 1
ATOM 2840 C CA . ALA A 1 343 ? -0.168 5.687 -15.383 1.00 70.12 343 ALA A CA 1
ATOM 2841 C C . ALA A 1 343 ? 0.167 5.763 -16.882 1.00 70.12 343 ALA A C 1
ATOM 2843 O O . ALA A 1 343 ? 1.349 5.806 -17.240 1.00 70.12 343 ALA A O 1
ATOM 2844 N N . LEU A 1 344 ? -0.838 5.755 -17.774 1.00 70.19 344 LEU A N 1
ATOM 2845 C CA . LEU A 1 344 ? -0.620 5.700 -19.222 1.00 70.19 344 LEU A CA 1
ATOM 2846 C C . LEU A 1 344 ? -1.152 6.932 -19.973 1.00 70.19 344 LEU A C 1
ATOM 2848 O O . LEU A 1 344 ? -2.117 7.581 -19.587 1.00 70.19 344 LEU A O 1
ATOM 2852 N N . ASN A 1 345 ? -0.556 7.232 -21.129 1.00 62.22 345 ASN A N 1
ATOM 2853 C CA . ASN A 1 345 ? -0.926 8.377 -21.980 1.00 62.22 345 ASN A CA 1
ATOM 2854 C C . ASN A 1 345 ? -2.251 8.237 -22.764 1.00 62.22 345 ASN A C 1
ATOM 2856 O O . ASN A 1 345 ? -2.507 9.028 -23.671 1.00 62.22 345 ASN A O 1
ATOM 2860 N N . ASN A 1 346 ? -3.122 7.278 -22.446 1.00 46.66 346 ASN A N 1
ATOM 2861 C CA . ASN A 1 346 ? -4.331 7.033 -23.236 1.00 46.66 346 ASN A CA 1
ATOM 2862 C C . ASN A 1 346 ? -5.565 7.727 -22.646 1.00 46.66 346 ASN A C 1
ATOM 2864 O O . ASN A 1 346 ? -6.362 7.110 -21.944 1.00 46.66 346 ASN A O 1
ATOM 2868 N N . ILE A 1 347 ? -5.772 8.993 -23.020 1.00 45.31 347 ILE A N 1
ATOM 2869 C CA . ILE A 1 347 ? -7.119 9.575 -23.045 1.00 45.31 347 ILE A CA 1
ATOM 2870 C C . ILE A 1 347 ? -7.750 9.172 -24.379 1.00 45.31 347 ILE A C 1
ATOM 2872 O O . ILE A 1 347 ? -7.556 9.826 -25.394 1.00 45.31 347 ILE A O 1
ATOM 2876 N N . ASN A 1 348 ? -8.483 8.067 -24.358 1.00 36.41 348 ASN A N 1
ATOM 2877 C CA . ASN A 1 348 ? -9.683 7.877 -25.171 1.00 36.41 348 ASN A CA 1
ATOM 2878 C C . ASN A 1 348 ? -10.690 7.200 -24.242 1.00 36.41 348 ASN A C 1
ATOM 2880 O O . ASN A 1 348 ? -10.930 5.996 -24.309 1.00 36.41 348 ASN A O 1
ATOM 2884 N N . LEU A 1 349 ? -11.178 7.980 -23.278 1.00 37.62 349 LEU A N 1
ATOM 2885 C CA . LEU A 1 349 ? -12.368 7.626 -22.523 1.00 37.62 349 LEU A CA 1
ATOM 2886 C C . LEU A 1 349 ? -13.559 8.121 -23.353 1.00 37.62 349 LEU A C 1
ATOM 2888 O O . LEU A 1 349 ? -13.649 9.318 -23.610 1.00 37.62 349 LEU A O 1
ATOM 2892 N N . TYR A 1 350 ? -14.413 7.164 -23.727 1.00 29.69 350 TYR A N 1
ATOM 2893 C CA . TYR A 1 350 ? -15.639 7.204 -24.544 1.00 29.69 350 TYR A CA 1
ATOM 2894 C C . TYR A 1 350 ? -15.502 6.850 -26.043 1.00 29.69 350 TYR A C 1
ATOM 2896 O O . TYR A 1 350 ? -14.696 7.465 -26.743 1.00 29.69 350 TYR A O 1
ATOM 2904 N N . PRO A 1 351 ? -16.291 5.872 -26.550 1.00 34.09 351 PRO A N 1
ATOM 2905 C CA . PRO A 1 351 ? -16.766 5.891 -27.933 1.00 34.09 351 PRO A CA 1
ATOM 2906 C C . PRO A 1 351 ? -17.781 7.016 -28.176 1.00 34.09 351 PRO A C 1
ATOM 2908 O O . PRO A 1 351 ? -18.486 7.405 -27.213 1.00 34.09 351 PRO A O 1
#

pLDDT: mean 79.08, std 19.44, range [24.92, 98.0]

Secondary structure (DSSP, 8-state):
--PPP---------TTTTSTTEEE--HHHHHHHHHHHHHHHHHHTHHHHHHHHHHS-PPTT--HHHHHHHHHHHHHHHHHHHHHHHHHHHH-HHHHHHH--S----S-SEEEHHHHHHHHHSS-EEE-SSSS-EEEEEES-S-SSS---TTSSSTT--TT----HHHHHHHHHHHHHSTTB-EEE-----TT------GGGG-EEETTTEEEESS-GGGT---HHHHHHHHHH-S-SS---S-EEEPPPEE--S-GGGPPPSSPP----SEEEEEEEEEEEEE--------------------------EEEEEEEEEEEEESEEEE----HHHHHHHHHHHHBS------

Sequence (351 aa):
MRHPRFHPCSTARSQDDQHERCVALNHTALFTSLVDLYTSLFISDLRHVRFLTEIFTIPPDTNPCLHLARAYISAWFHDLYSCIREAARNLYPSAYLDHYQTELGLLSFEYDDFLVLVNSAIRPTHIKGTLQDTLYVPIFSTDTETPIDWNSSNPLNIPNFNLDYDLVCKIISMMKQSKNWRISNLVKNNNNNNNPGRPFWLFDWHDDFCCCSWFPPEQGNYTMEDVTMAYIIGVSCSPMLAPRDVDDWQPFSGDVNSKERVTKRSFYGGYEVRTFEVRKKICPQNQKQKQVTKKLKRKRKGTEIVEEEEEEEEFRVIDWTYYHMVLMGYHQHERSQALRSIALNNINLYP

Foldseek 3Di:
DDDDDDDDPDDDPDPPVPLVFEFAFPVQLLLVLQLVLQLVVCVVVVVLQVVLCVVDPDDPPDDSSSLLSLQQSLLLVLQLLQLQLLLCVQPPVVCNVQAPPDHDDRLDQKDFQLSLQVSLAQHFAWFPDDVDTGTHRYGLDPDSVQHQDPVDCCSSPHPSRHHDSVSNVSVVVSLVVDQWFHMDGRDDPDVPDSRHHACLLQWDADPQLWTFALGDCVVVRHDVVSLLSNQLSSDHRGHHDFDKDKADKAFDDDDPPPDDGPDDDDDAEPDKDKDKDKDKDFDQPPDPPPPPPDDDDDDDDDDDPPRPGDITMIMIMMMGHGHDGSDDGHDPVVSSVSCSVRTTPDPPDDD

Organism: Cannabis sativa (NCBI:txid3483)